Protein AF-A0A8C6Z6M2-F1 (afdb_monomer)

Radius of gyration: 31.91 Å; Cα contacts (8 Å, |Δi|>4): 228; chains: 1; bounding box: 107×55×76 Å

Solvent-accessible surface area (backbone atoms only — not comparable to full-atom values): 20191 Å² total; per-residue (Å²): 132,88,83,89,86,84,89,86,88,81,88,82,87,84,85,95,83,86,90,79,92,82,80,84,88,85,86,86,88,89,82,88,91,88,90,84,90,85,90,88,84,92,88,88,83,85,84,89,88,87,85,89,86,88,81,92,78,78,96,69,83,76,71,74,78,77,72,78,68,93,75,78,89,66,55,83,83,45,41,57,68,50,50,48,50,52,53,54,50,50,52,52,52,50,52,53,53,44,64,72,40,70,72,54,59,77,77,43,54,64,70,61,56,51,51,51,53,51,50,52,52,52,50,50,41,57,73,67,70,53,78,80,64,79,60,77,40,65,66,53,40,60,73,63,56,42,51,62,53,54,47,53,58,61,71,73,46,64,61,67,69,41,64,77,44,38,71,61,23,50,45,46,17,47,56,47,31,54,49,44,10,49,50,45,7,52,51,51,39,56,53,37,69,38,77,92,72,69,44,78,86,69,51,60,60,59,30,33,28,50,15,18,63,67,41,43,51,83,47,66,67,57,52,58,50,38,63,76,70,66,55,59,66,68,60,52,45,40,52,52,46,18,26,61,48,18,48,38,49,22,54,54,45,28,54,50,37,51,54,55,72,74,49,94,73,87,50,75,68,55,54,55,49,48,55,52,45,54,53,49,22,48,53,46,3,38,53,45,16,52,54,37,49,50,51,40,57,56,52,51,67,75,34,75,90,51,64,86,51,47,65,56,46,56,51,50,37,49,48,49,17,22,53,52,18,48,73,70,68,21,34,31,79,52,35

Structure (mmCIF, N/CA/C/O backbone):
data_AF-A0A8C6Z6M2-F1
#
_entry.id   AF-A0A8C6Z6M2-F1
#
loop_
_atom_site.group_PDB
_atom_site.id
_atom_site.type_symbol
_atom_site.label_atom_id
_atom_site.label_alt_id
_atom_site.label_comp_id
_atom_site.label_asym_id
_atom_site.label_entity_id
_atom_site.label_seq_id
_atom_site.pdbx_PDB_ins_code
_atom_site.Cartn_x
_atom_site.Cartn_y
_atom_site.Cartn_z
_atom_site.occupancy
_atom_site.B_iso_or_equiv
_atom_site.auth_seq_id
_atom_site.auth_comp_id
_atom_site.auth_asym_id
_atom_site.auth_atom_id
_atom_site.p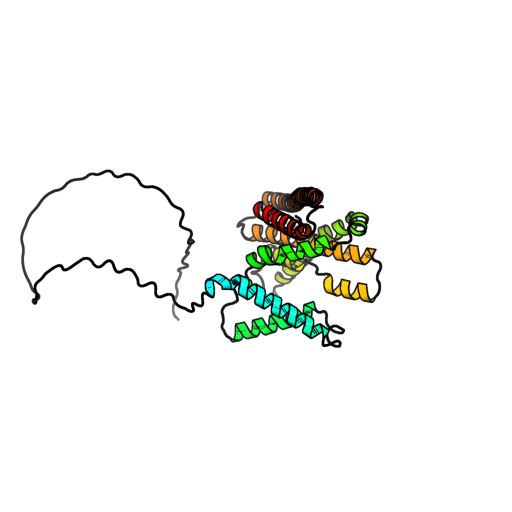dbx_PDB_model_num
ATOM 1 N N . ILE A 1 1 ? -39.918 28.579 33.247 1.00 31.62 1 ILE A N 1
ATOM 2 C CA . ILE A 1 1 ? -40.131 29.647 32.244 1.00 31.62 1 ILE A CA 1
ATOM 3 C C . ILE A 1 1 ? -39.874 28.999 30.881 1.00 31.62 1 ILE A C 1
ATOM 5 O O . ILE A 1 1 ? -38.734 28.629 30.668 1.00 31.62 1 ILE A O 1
ATOM 9 N N . CYS A 1 2 ? -40.957 28.714 30.124 1.00 28.25 2 CYS A N 1
ATOM 10 C CA . CYS A 1 2 ? -41.108 28.098 28.770 1.00 28.25 2 CYS A CA 1
ATOM 11 C C . CYS A 1 2 ? -40.074 27.034 28.323 1.00 28.25 2 CYS A C 1
ATOM 13 O O . CYS A 1 2 ? -38.900 27.339 28.249 1.00 28.25 2 CYS A O 1
ATOM 15 N N . GLY A 1 3 ? -40.346 25.786 27.918 1.00 25.92 3 GLY A N 1
ATOM 16 C CA . GLY A 1 3 ? -41.515 25.053 27.406 1.00 25.92 3 GLY A CA 1
ATOM 17 C C . GLY A 1 3 ? -40.992 24.082 26.308 1.00 25.92 3 GLY A C 1
ATOM 18 O O . GLY A 1 3 ? -40.432 24.550 25.327 1.00 25.92 3 GLY A O 1
ATOM 19 N N . ARG A 1 4 ? -41.079 22.751 26.497 1.00 30.22 4 ARG A N 1
ATOM 20 C CA . ARG A 1 4 ? -40.764 21.662 25.508 1.00 30.22 4 ARG A CA 1
ATOM 21 C C . ARG A 1 4 ? -41.896 21.535 24.438 1.00 30.22 4 ARG A C 1
ATOM 23 O O . ARG A 1 4 ? -42.899 22.202 24.695 1.00 30.22 4 ARG A O 1
ATOM 30 N N . PRO A 1 5 ? -41.888 20.674 23.362 1.00 42.47 5 PRO A N 1
ATOM 31 C CA . PRO A 1 5 ? -41.069 19.459 23.072 1.00 42.47 5 PRO A CA 1
ATOM 32 C C . PRO A 1 5 ? -40.683 19.118 21.577 1.00 42.47 5 PRO A C 1
ATOM 34 O O . PRO A 1 5 ? -41.209 19.678 20.630 1.00 42.47 5 PRO A O 1
ATOM 37 N N . SER A 1 6 ? -39.804 18.105 21.428 1.00 28.81 6 SER A N 1
ATOM 38 C CA . SER A 1 6 ? -39.748 16.962 20.461 1.00 28.81 6 SER A CA 1
ATOM 39 C C . SER A 1 6 ? -39.732 17.066 18.910 1.00 28.81 6 SER A C 1
ATOM 41 O O . SER A 1 6 ? -40.689 17.492 18.281 1.00 28.81 6 SER A O 1
ATOM 43 N N . SER A 1 7 ? -38.710 16.381 18.352 1.00 28.59 7 SER A N 1
ATOM 44 C CA . SER A 1 7 ? -38.680 15.430 17.205 1.00 28.59 7 SER A CA 1
ATOM 45 C C . SER A 1 7 ? -39.022 15.871 15.771 1.00 28.59 7 SER A C 1
ATOM 47 O O . SER A 1 7 ? -40.176 16.139 15.481 1.00 28.59 7 SER A O 1
ATOM 49 N N . HIS A 1 8 ? -38.060 15.721 14.843 1.00 28.97 8 HIS A N 1
ATOM 50 C CA . HIS A 1 8 ? -38.186 14.865 13.644 1.00 28.97 8 HIS A CA 1
ATOM 51 C C . HIS A 1 8 ? -36.817 14.682 12.953 1.00 28.97 8 HIS A C 1
ATOM 53 O O . HIS A 1 8 ? -36.236 15.620 12.420 1.00 28.97 8 HIS A O 1
ATOM 59 N N . PHE A 1 9 ? -36.311 13.447 12.980 1.00 28.69 9 PHE A N 1
ATOM 60 C CA . PHE A 1 9 ? -35.129 12.971 12.257 1.00 28.69 9 PHE A CA 1
ATOM 61 C C . PHE A 1 9 ? -35.638 12.312 10.964 1.00 28.69 9 PHE A C 1
ATOM 63 O O . PHE A 1 9 ? -36.346 11.305 11.026 1.00 28.69 9 PHE A O 1
ATOM 70 N N . GLY A 1 10 ? -35.361 12.912 9.806 1.00 28.28 10 GLY A N 1
ATOM 71 C CA . GLY A 1 10 ? -35.775 12.410 8.494 1.00 28.28 10 GLY A CA 1
ATOM 72 C C . GLY A 1 10 ? -34.651 11.624 7.824 1.00 28.28 10 GLY A C 1
ATOM 73 O O . GLY A 1 10 ? -33.606 12.184 7.517 1.00 28.28 10 GLY A O 1
ATOM 74 N N . ARG A 1 11 ? -34.880 10.326 7.601 1.00 28.72 11 ARG A N 1
ATOM 75 C CA . ARG A 1 11 ? -34.081 9.458 6.723 1.00 28.72 11 ARG A CA 1
ATOM 76 C C . ARG A 1 11 ? -34.307 9.855 5.260 1.00 28.72 11 ARG A C 1
ATOM 78 O O . ARG A 1 11 ? -35.459 10.034 4.878 1.00 28.72 11 ARG A O 1
ATOM 85 N N . TYR A 1 12 ? -33.258 9.848 4.439 1.00 30.36 12 TYR A N 1
ATOM 86 C CA . TYR A 1 12 ? -33.379 9.577 3.004 1.00 30.36 12 TYR A CA 1
ATOM 87 C C . TYR A 1 12 ? -32.245 8.638 2.559 1.00 30.36 12 TYR A C 1
ATOM 89 O O . TYR A 1 12 ? -31.067 8.967 2.629 1.00 30.36 12 TYR A O 1
ATOM 97 N N . THR A 1 13 ? -32.673 7.429 2.208 1.00 32.56 13 THR A N 1
ATOM 98 C CA . THR A 1 13 ? -32.078 6.431 1.295 1.00 32.56 13 THR A CA 1
ATOM 99 C C . THR A 1 13 ? -32.699 6.794 -0.073 1.00 32.56 13 THR A C 1
ATOM 101 O O . THR A 1 13 ? -33.840 7.250 -0.071 1.00 32.56 13 THR A O 1
ATOM 104 N N . ASP A 1 14 ? -32.087 6.808 -1.258 1.00 33.56 14 ASP A N 1
ATOM 105 C CA . ASP A 1 14 ? -31.197 5.875 -1.967 1.00 33.56 14 ASP A CA 1
ATOM 106 C C . ASP A 1 14 ? -30.723 6.562 -3.306 1.00 33.56 14 ASP A C 1
ATOM 108 O O . ASP A 1 14 ? -31.054 7.735 -3.507 1.00 33.56 14 ASP A O 1
ATOM 112 N N . PRO A 1 15 ? -29.935 5.918 -4.208 1.00 39.53 15 PRO A N 1
ATOM 113 C CA . PRO A 1 15 ? -28.966 6.546 -5.137 1.00 39.53 15 PRO A CA 1
ATOM 114 C C . PRO A 1 15 ? -29.496 6.804 -6.571 1.00 39.53 15 PRO A C 1
ATOM 116 O O . PRO A 1 15 ? -30.603 6.374 -6.895 1.00 39.53 15 PRO A O 1
ATOM 119 N N . PRO A 1 16 ? -28.708 7.406 -7.495 1.00 35.59 16 PRO A N 1
ATOM 120 C CA . PRO A 1 16 ? -29.006 7.356 -8.922 1.00 35.59 16 PRO A CA 1
ATOM 121 C C . PRO A 1 16 ? -28.114 6.335 -9.646 1.00 35.59 16 PRO A C 1
ATOM 123 O O . PRO A 1 16 ? -26.923 6.551 -9.858 1.00 35.59 16 PRO A O 1
ATOM 126 N N . GLY A 1 17 ? -28.728 5.234 -10.074 1.00 28.69 17 GLY A N 1
ATOM 127 C CA . GLY A 1 17 ? -28.223 4.363 -11.128 1.00 28.69 17 GLY A CA 1
ATOM 128 C C . GLY A 1 17 ? -29.363 4.027 -12.088 1.00 28.69 17 GLY A C 1
ATOM 129 O O . GLY A 1 17 ? -30.341 3.414 -11.677 1.00 28.69 17 GLY A O 1
ATOM 130 N N . LEU A 1 18 ? -29.251 4.463 -13.344 1.00 29.44 18 LEU A N 1
ATOM 131 C CA . LEU A 1 18 ? -29.934 3.944 -14.541 1.00 29.44 18 LEU A CA 1
ATOM 132 C C . LEU A 1 18 ? -29.241 4.641 -15.732 1.00 29.44 18 LEU A C 1
ATOM 134 O O . LEU A 1 18 ? -28.971 5.833 -15.653 1.00 29.44 18 LEU A O 1
ATOM 138 N N . PHE A 1 19 ? -28.819 3.974 -16.804 1.00 29.27 19 PHE A N 1
ATOM 139 C CA . PHE A 1 19 ? -29.686 3.305 -17.766 1.00 29.27 19 PHE A CA 1
ATOM 140 C C . PHE A 1 19 ? -28.958 2.177 -18.510 1.00 29.27 19 PHE A C 1
ATOM 142 O O . PHE A 1 19 ? -27.906 2.389 -19.108 1.00 29.27 19 PHE A O 1
ATOM 149 N N . LEU A 1 20 ? -29.595 1.007 -18.561 1.00 28.95 20 LEU A N 1
ATOM 150 C CA . LEU A 1 20 ? -29.379 -0.013 -19.583 1.00 28.95 20 LEU A CA 1
ATOM 151 C C . LEU A 1 20 ? -30.749 -0.416 -20.142 1.00 28.95 20 LEU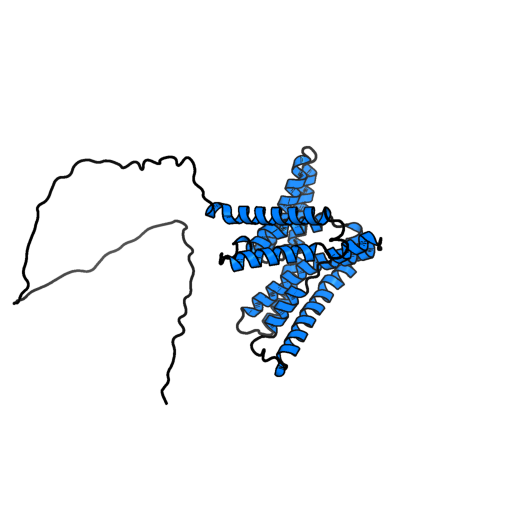 A C 1
ATOM 153 O O . LEU A 1 20 ? -31.715 -0.593 -19.402 1.00 28.95 20 LEU A O 1
ATOM 157 N N . HIS A 1 21 ? -30.804 -0.477 -21.470 1.00 29.62 21 HIS A N 1
ATOM 158 C CA . HIS A 1 21 ? -31.923 -0.868 -22.322 1.00 29.62 21 HIS A CA 1
ATOM 159 C C . HIS A 1 21 ? -32.646 -2.149 -21.868 1.00 29.62 21 HIS A C 1
ATOM 161 O O . HIS A 1 21 ? -31.988 -3.145 -21.586 1.00 29.62 21 HIS A O 1
ATOM 167 N N . ALA A 1 22 ? -33.984 -2.168 -21.970 1.00 28.44 22 ALA A N 1
ATOM 168 C CA . ALA A 1 22 ? -34.735 -2.988 -22.940 1.00 28.44 22 ALA A CA 1
ATOM 169 C C . ALA A 1 22 ? -36.179 -3.312 -22.490 1.00 28.44 22 ALA A C 1
ATOM 171 O O . ALA A 1 22 ? -36.435 -3.589 -21.325 1.00 28.44 22 ALA A O 1
ATOM 172 N N . ALA A 1 23 ? -37.050 -3.393 -23.505 1.00 29.80 23 ALA A N 1
ATOM 173 C CA . ALA A 1 23 ? -38.260 -4.220 -23.612 1.00 29.80 23 ALA A CA 1
ATOM 174 C C . ALA A 1 23 ? -39.585 -3.745 -22.962 1.00 29.80 23 ALA A C 1
ATOM 176 O O . ALA A 1 23 ? -39.849 -3.928 -21.779 1.00 29.80 23 ALA A O 1
ATOM 177 N N . GLU A 1 24 ? -40.488 -3.259 -23.826 1.00 29.83 24 GLU A N 1
ATOM 178 C CA . GLU A 1 24 ? -41.939 -3.548 -23.786 1.00 29.83 24 GLU A CA 1
ATOM 179 C C . GLU A 1 24 ? -42.193 -5.078 -23.770 1.00 29.83 24 GLU A C 1
ATOM 181 O O . GLU A 1 24 ? -41.315 -5.801 -24.255 1.00 29.83 24 GLU A O 1
ATOM 186 N N . PRO A 1 25 ? -43.359 -5.623 -23.322 1.00 38.84 25 PRO A N 1
ATOM 187 C CA . PRO A 1 25 ? -44.712 -5.120 -23.632 1.00 38.84 25 PRO A CA 1
ATOM 188 C C . PRO A 1 25 ? -45.807 -5.359 -22.550 1.00 38.84 25 PRO A C 1
ATOM 190 O O . PRO A 1 25 ? -45.549 -5.859 -21.461 1.00 38.84 25 PRO A O 1
ATOM 193 N N . VAL A 1 26 ? -47.062 -5.086 -22.952 1.00 30.09 26 VAL A N 1
ATOM 194 C CA . VAL A 1 26 ? -48.344 -5.731 -22.554 1.00 30.09 26 VAL A CA 1
ATOM 195 C C . VAL A 1 26 ? -49.356 -4.823 -21.829 1.00 30.09 26 VAL A C 1
ATOM 197 O O . VAL A 1 26 ? -49.267 -4.546 -20.639 1.00 30.09 26 VAL A O 1
ATOM 200 N N . ALA A 1 27 ? -50.415 -4.460 -22.565 1.00 31.06 27 ALA A N 1
ATOM 201 C CA . ALA A 1 27 ? -51.743 -4.136 -22.030 1.00 31.06 27 ALA A CA 1
ATOM 202 C C . ALA A 1 27 ? -52.531 -5.439 -21.746 1.00 31.06 27 ALA A C 1
ATOM 204 O O . ALA A 1 27 ? -52.281 -6.440 -22.422 1.00 31.06 27 ALA A O 1
ATOM 205 N N . PRO A 1 28 ? -53.543 -5.449 -20.848 1.00 39.09 28 PRO A N 1
ATOM 206 C CA . PRO A 1 28 ? -54.895 -5.202 -21.363 1.00 39.09 28 PRO A CA 1
ATOM 207 C C . PRO A 1 28 ? -55.904 -4.490 -20.429 1.00 39.09 28 PRO A C 1
ATOM 209 O O . PRO A 1 28 ? -55.805 -4.434 -19.210 1.00 39.09 28 PRO A O 1
ATOM 212 N N . ALA A 1 29 ? -56.927 -3.989 -21.123 1.00 31.61 29 ALA A N 1
ATOM 213 C CA . ALA A 1 29 ? -58.207 -3.373 -20.769 1.00 31.61 29 ALA A CA 1
ATOM 214 C C . ALA A 1 29 ? -59.064 -3.958 -19.616 1.00 31.61 29 ALA A C 1
ATOM 216 O O . ALA A 1 29 ? -59.177 -5.173 -19.486 1.00 31.61 29 ALA A O 1
ATOM 217 N N . ARG A 1 30 ? -59.883 -3.099 -18.968 1.00 32.59 30 ARG A N 1
ATOM 218 C CA . ARG A 1 30 ? -61.372 -2.995 -19.116 1.00 32.59 30 ARG A CA 1
ATOM 219 C C . ARG A 1 30 ? -62.047 -2.274 -17.928 1.00 32.59 30 ARG A C 1
ATOM 221 O O . ARG A 1 30 ? -61.750 -2.586 -16.785 1.00 32.59 30 ARG A O 1
ATOM 228 N N . GLY A 1 31 ? -63.085 -1.461 -18.204 1.00 28.12 31 GLY A N 1
ATOM 229 C CA . GLY A 1 31 ? -64.183 -1.229 -17.236 1.00 28.12 31 GLY A CA 1
ATOM 230 C C . GLY A 1 31 ? -65.051 0.044 -17.361 1.00 28.12 31 GLY A C 1
ATOM 231 O O . GLY A 1 31 ? -64.810 1.002 -16.647 1.00 28.12 31 GLY A O 1
ATOM 232 N N . ARG A 1 32 ? -66.076 0.004 -18.239 1.00 29.70 32 ARG A N 1
ATOM 233 C CA . ARG A 1 32 ? -67.420 0.680 -18.265 1.00 29.70 32 ARG A CA 1
ATOM 234 C C . ARG A 1 32 ? -67.765 1.716 -17.158 1.00 29.70 32 ARG A C 1
ATOM 236 O O . ARG A 1 32 ? -67.667 1.393 -15.988 1.00 29.70 32 ARG A O 1
ATOM 243 N N . ALA A 1 33 ? -68.171 2.966 -17.437 1.00 30.47 33 ALA A N 1
ATOM 244 C CA . ALA A 1 33 ? -69.411 3.516 -18.052 1.00 30.47 33 ALA A CA 1
ATOM 245 C C . ALA A 1 33 ? -70.702 3.532 -17.176 1.00 30.47 33 ALA A C 1
ATOM 247 O O . ALA A 1 33 ? -71.277 2.473 -16.947 1.00 30.47 33 ALA A O 1
ATOM 248 N N . ALA A 1 34 ? -71.210 4.744 -16.840 1.00 32.19 34 ALA A N 1
ATOM 249 C CA . ALA A 1 34 ? -72.558 5.293 -17.175 1.00 32.19 34 ALA A CA 1
ATOM 250 C C . ALA A 1 34 ? -73.363 6.042 -16.061 1.00 32.19 34 ALA A C 1
ATOM 252 O O . ALA A 1 34 ? -73.516 5.537 -14.957 1.00 32.19 34 ALA A O 1
ATOM 253 N N . ARG A 1 35 ? -74.028 7.145 -16.498 1.00 30.34 35 ARG A N 1
ATOM 254 C CA . ARG A 1 35 ? -75.245 7.866 -15.989 1.00 30.34 35 ARG A CA 1
ATOM 255 C C . ARG A 1 35 ? -75.149 8.722 -14.704 1.00 30.34 35 ARG A C 1
ATOM 257 O O . ARG A 1 35 ? -74.425 8.366 -13.797 1.00 30.34 35 ARG A O 1
ATOM 264 N N . ALA A 1 36 ? -75.933 9.788 -14.461 1.00 30.12 36 ALA A N 1
ATOM 265 C CA . ALA A 1 36 ? -76.732 10.763 -15.233 1.00 30.12 36 ALA A CA 1
ATOM 266 C C . ALA A 1 36 ? -77.356 11.790 -14.236 1.00 30.12 36 ALA A C 1
ATOM 268 O O . ALA A 1 36 ? -77.831 11.371 -13.189 1.00 30.12 36 ALA A O 1
ATOM 269 N N . GLY A 1 37 ? -77.461 13.081 -14.608 1.00 27.31 37 GLY A N 1
ATOM 270 C CA . GLY A 1 37 ? -78.609 13.966 -14.290 1.00 27.31 37 GLY A CA 1
ATOM 271 C C . GLY A 1 37 ? -78.592 14.919 -13.067 1.00 27.31 37 GLY A C 1
ATOM 272 O O . GLY A 1 37 ? -78.664 14.470 -11.934 1.00 27.31 37 GLY A O 1
ATOM 273 N N . GLY A 1 38 ? -78.735 16.239 -13.320 1.00 27.16 38 GLY A N 1
ATOM 274 C CA . GLY A 1 38 ? -79.770 17.055 -12.638 1.00 27.16 38 GLY A CA 1
ATOM 275 C C . GLY A 1 38 ? -79.411 18.336 -11.842 1.00 27.16 38 GLY A C 1
ATOM 276 O O . GLY A 1 38 ? -79.175 18.259 -10.649 1.00 27.16 38 GLY A O 1
ATOM 277 N N . ARG A 1 39 ? -79.632 19.505 -12.484 1.00 29.75 39 ARG A N 1
ATOM 278 C CA . ARG A 1 39 ? -80.113 20.833 -11.976 1.00 29.75 39 ARG A CA 1
ATOM 279 C C . ARG A 1 39 ? -79.224 21.792 -11.127 1.00 29.75 39 ARG A C 1
ATOM 281 O O . ARG A 1 39 ? -78.503 21.414 -10.223 1.00 29.75 39 ARG A O 1
ATOM 288 N N . ALA A 1 40 ? -79.361 23.083 -11.481 1.00 26.58 40 ALA A N 1
ATOM 289 C CA . ALA A 1 40 ? -78.652 24.331 -11.099 1.00 26.58 40 ALA A CA 1
ATOM 290 C C . ALA A 1 40 ? -79.392 25.127 -9.963 1.00 26.58 40 ALA A C 1
ATOM 292 O O . ALA A 1 40 ? -80.352 24.539 -9.460 1.00 26.58 40 ALA A O 1
ATOM 293 N N . PRO A 1 41 ? -79.127 26.432 -9.599 1.00 47.03 41 PRO A N 1
ATOM 294 C CA . PRO A 1 41 ? -78.219 27.457 -10.192 1.00 47.03 41 PRO A CA 1
ATOM 295 C C . PRO A 1 41 ? -77.527 28.533 -9.267 1.00 47.03 41 PRO A C 1
ATOM 297 O O . PRO A 1 41 ? -77.874 28.686 -8.105 1.00 47.03 41 PRO A O 1
ATOM 300 N N . ARG A 1 42 ? -76.687 29.398 -9.908 1.00 31.02 42 ARG A N 1
ATOM 301 C CA . ARG A 1 42 ? -76.373 30.855 -9.657 1.00 31.02 42 ARG A CA 1
ATOM 302 C C . ARG A 1 42 ? -75.547 31.231 -8.400 1.00 31.02 42 ARG A C 1
ATOM 304 O O . ARG A 1 42 ? -75.870 30.779 -7.321 1.00 31.02 42 ARG A O 1
ATOM 311 N N . ARG A 1 43 ? -74.501 32.083 -8.385 1.00 30.27 43 ARG A N 1
ATOM 312 C CA . ARG A 1 43 ? -74.019 33.344 -9.044 1.00 30.27 43 ARG A CA 1
ATOM 313 C C . ARG A 1 43 ? -72.476 33.401 -8.817 1.00 30.27 43 ARG A C 1
ATOM 315 O O . ARG A 1 43 ? -72.020 32.720 -7.916 1.00 30.27 43 ARG A O 1
ATOM 322 N N . ALA A 1 44 ? -71.589 34.202 -9.409 1.00 29.06 44 ALA A N 1
ATOM 323 C CA . ALA A 1 44 ? -71.488 35.115 -10.547 1.00 29.06 44 ALA A CA 1
ATOM 324 C C . ALA A 1 44 ? -69.990 35.517 -10.614 1.00 29.06 44 ALA A C 1
ATOM 326 O O . ALA A 1 44 ? -69.434 35.870 -9.580 1.00 29.06 44 ALA A O 1
ATOM 327 N N . ALA A 1 45 ? -69.345 35.500 -11.783 1.00 32.94 45 ALA A N 1
ATOM 328 C CA . ALA A 1 45 ? -68.131 36.285 -12.046 1.00 32.94 45 ALA A CA 1
ATOM 329 C C . ALA A 1 45 ? -67.959 36.467 -13.562 1.00 32.94 45 ALA A C 1
ATOM 331 O O . ALA A 1 45 ? -68.232 35.562 -14.350 1.00 32.94 45 ALA A O 1
ATOM 332 N N . ALA A 1 46 ? -67.604 37.686 -13.951 1.00 33.50 46 ALA A N 1
ATOM 333 C CA . ALA A 1 46 ? -67.684 38.233 -15.297 1.00 33.50 46 ALA A CA 1
ATOM 334 C C . ALA A 1 46 ? -66.572 37.745 -16.259 1.00 33.50 46 ALA A C 1
ATOM 336 O O . ALA A 1 46 ? -65.443 37.490 -15.857 1.00 33.50 46 ALA A O 1
ATOM 337 N N . ARG A 1 47 ? -66.933 37.653 -17.549 1.00 33.41 47 ARG A N 1
ATOM 338 C CA . ARG A 1 47 ? -66.081 37.550 -18.766 1.00 33.41 47 ARG A CA 1
ATOM 339 C C . ARG A 1 47 ? -65.600 38.964 -19.206 1.00 33.41 47 ARG A C 1
ATOM 341 O O . ARG A 1 47 ? -66.031 39.901 -18.533 1.00 33.41 47 ARG A O 1
ATOM 348 N N . PRO A 1 48 ? -64.904 39.218 -20.357 1.00 45.31 48 PRO A N 1
ATOM 349 C CA . PRO A 1 48 ? -64.414 38.365 -21.481 1.00 45.31 48 PRO A CA 1
ATOM 350 C C . PRO A 1 48 ? -62.928 38.667 -21.886 1.00 45.31 48 PRO A C 1
ATOM 352 O O . PRO A 1 48 ? -62.312 39.545 -21.301 1.00 45.31 48 PRO A O 1
ATOM 355 N N . ARG A 1 49 ? -62.251 38.003 -22.844 1.00 30.91 49 ARG A N 1
ATOM 356 C CA . ARG A 1 49 ? -62.369 38.172 -24.318 1.00 30.91 49 ARG A CA 1
ATOM 357 C C . ARG A 1 49 ? -61.492 37.165 -25.090 1.00 30.91 49 ARG A C 1
ATOM 359 O O . ARG A 1 49 ? -60.402 36.823 -24.653 1.00 30.91 49 ARG A O 1
ATOM 366 N N . CYS A 1 50 ? -62.003 36.748 -26.251 1.00 29.94 50 CYS A N 1
ATOM 367 C CA . CYS A 1 50 ? -61.389 35.878 -27.259 1.00 29.94 50 CYS A CA 1
ATOM 368 C C . CYS A 1 50 ? -60.631 36.670 -28.340 1.00 29.94 50 CYS A C 1
ATOM 370 O O . CYS A 1 50 ? -61.015 37.798 -28.650 1.00 29.94 50 CYS A O 1
ATOM 372 N N . SER A 1 51 ? -59.696 36.001 -29.018 1.00 32.31 51 SER A N 1
ATOM 373 C CA . SER A 1 51 ? -59.288 36.271 -30.408 1.00 32.31 51 SER A CA 1
ATOM 374 C C . SER A 1 51 ? -59.147 34.939 -31.193 1.00 32.31 51 SER A C 1
ATOM 376 O O . SER A 1 51 ? -58.955 33.900 -30.558 1.00 32.31 51 SER A O 1
ATOM 378 N N . PRO A 1 52 ? -59.358 34.927 -32.532 1.00 40.12 52 PRO A N 1
ATOM 379 C CA . PRO A 1 52 ? -59.705 33.733 -33.330 1.00 40.12 52 PRO A CA 1
ATOM 380 C C . PRO A 1 52 ? -58.492 33.026 -34.007 1.00 40.12 52 PRO A C 1
ATOM 382 O O . PRO A 1 52 ? -57.376 33.526 -33.885 1.00 40.12 52 PRO A O 1
ATOM 385 N N . PRO A 1 53 ? -58.681 31.871 -34.701 1.00 46.78 53 PRO A N 1
ATOM 386 C CA . PRO A 1 53 ? -57.595 30.955 -35.098 1.00 46.78 53 PRO A CA 1
ATOM 387 C C . PRO A 1 53 ? -57.195 30.946 -36.601 1.00 46.78 53 PRO A C 1
ATOM 389 O O . PRO A 1 53 ? -57.982 31.345 -37.456 1.00 46.78 53 PRO A O 1
ATOM 392 N N . SER A 1 54 ? -56.041 30.294 -36.876 1.00 32.16 54 SER A N 1
ATOM 393 C CA . SER A 1 54 ? -55.550 29.664 -38.142 1.00 32.16 54 SER A CA 1
ATOM 394 C C . SER A 1 54 ? -54.794 30.550 -39.170 1.00 32.16 54 SER A C 1
ATOM 396 O O . SER A 1 54 ? -55.049 31.751 -39.181 1.00 32.16 54 SER A O 1
ATOM 398 N N . PRO A 1 55 ? -53.922 30.016 -40.077 1.00 39.91 55 PRO A N 1
ATOM 399 C CA . PRO A 1 55 ? -53.697 28.603 -40.424 1.00 39.91 55 PRO A CA 1
ATOM 400 C C . PRO A 1 55 ? -52.235 28.112 -40.510 1.00 39.91 55 PRO A C 1
ATOM 402 O O . PRO A 1 55 ? -51.271 28.869 -40.522 1.00 39.91 55 PRO A O 1
ATOM 405 N N . ALA A 1 56 ? -52.110 26.785 -40.574 1.00 43.59 56 ALA A N 1
ATOM 406 C CA . ALA A 1 56 ? -50.880 26.028 -40.761 1.00 43.59 56 ALA A CA 1
ATOM 407 C C . ALA A 1 56 ? -50.065 26.486 -41.983 1.00 43.59 56 ALA A C 1
ATOM 409 O O . ALA A 1 56 ? -50.597 26.589 -43.089 1.00 43.59 56 ALA A O 1
ATOM 410 N N . ALA A 1 57 ? -48.757 26.657 -41.788 1.00 32.09 57 ALA A N 1
ATOM 411 C CA . ALA A 1 57 ? -47.787 26.777 -42.863 1.00 32.09 57 ALA A CA 1
ATOM 412 C C . ALA A 1 57 ? -46.485 26.055 -42.485 1.00 32.09 57 ALA A C 1
ATOM 414 O O . ALA A 1 57 ? -45.705 26.526 -41.668 1.00 32.09 57 ALA A O 1
ATOM 415 N N . VAL A 1 58 ? -46.304 24.920 -43.160 1.00 34.06 58 VAL A N 1
ATOM 416 C CA . VAL A 1 58 ? -45.043 24.422 -43.720 1.00 34.06 58 VAL A CA 1
ATOM 417 C C . VAL A 1 58 ? -43.996 23.873 -42.744 1.00 34.06 58 VAL A C 1
ATOM 419 O O . VAL A 1 58 ? -43.379 24.565 -41.944 1.00 34.06 58 VAL A O 1
ATOM 422 N N . ALA A 1 59 ? -43.767 22.571 -42.920 1.00 44.03 59 ALA A N 1
ATOM 423 C CA . ALA A 1 59 ? -42.631 21.811 -42.442 1.00 44.03 59 ALA A CA 1
ATOM 424 C C . ALA A 1 59 ? -41.305 22.562 -42.648 1.00 44.03 59 ALA A C 1
ATOM 426 O O . ALA A 1 59 ? -40.863 22.777 -43.773 1.00 44.03 59 ALA A O 1
ATOM 427 N N . GLY A 1 60 ? -40.654 22.896 -41.541 1.00 31.64 60 GLY A N 1
ATOM 428 C CA . GLY A 1 60 ? -39.233 23.187 -41.490 1.00 31.64 60 GLY A CA 1
ATOM 429 C C . GLY A 1 60 ? -38.647 22.287 -40.424 1.00 31.64 60 GLY A C 1
ATOM 430 O O . GLY A 1 60 ? -38.792 22.569 -39.238 1.00 31.64 60 GLY A O 1
ATOM 431 N N . GLY A 1 61 ? -38.036 21.175 -40.835 1.00 33.81 61 GLY A N 1
ATOM 432 C CA . GLY A 1 61 ? -37.087 20.493 -39.971 1.00 33.81 61 GLY A CA 1
ATOM 433 C C . GLY A 1 61 ? -36.013 21.513 -39.629 1.00 33.81 61 GLY A C 1
ATOM 434 O O . GLY A 1 61 ? -35.222 21.882 -40.495 1.00 33.81 61 GLY A O 1
ATOM 435 N N . ALA A 1 62 ? -36.034 22.017 -38.398 1.00 37.88 62 ALA A N 1
ATOM 436 C CA . ALA A 1 62 ? -34.899 22.720 -37.842 1.00 37.88 62 ALA A CA 1
ATOM 437 C C . ALA A 1 62 ? -33.796 21.669 -37.701 1.00 37.88 62 ALA A C 1
ATOM 439 O O . ALA A 1 62 ? -33.695 20.978 -36.692 1.00 37.88 62 ALA A O 1
ATOM 440 N N . LEU A 1 63 ? -33.022 21.492 -38.775 1.00 46.75 63 LEU A N 1
ATOM 441 C CA . LEU A 1 63 ? -31.620 21.140 -38.653 1.00 46.75 63 LEU A CA 1
ATOM 442 C C . LEU A 1 63 ? -31.071 22.118 -37.617 1.00 46.75 63 LEU A C 1
ATOM 444 O O . LEU A 1 63 ? -30.968 23.311 -37.904 1.00 46.75 63 LEU A O 1
ATOM 448 N N . GLU A 1 64 ? -30.826 21.635 -36.398 1.00 50.06 64 GLU A N 1
ATOM 449 C CA . GLU A 1 64 ? -29.930 22.323 -35.482 1.00 50.06 64 GLU A CA 1
ATOM 450 C C . GLU A 1 64 ? -28.686 22.654 -36.301 1.00 50.06 64 GLU A C 1
ATOM 452 O O . GLU A 1 64 ? -27.950 21.755 -36.713 1.00 50.06 64 GLU A O 1
ATOM 457 N N . GLU A 1 65 ? -28.491 23.939 -36.610 1.00 49.44 65 GLU A N 1
ATOM 458 C CA . GLU A 1 65 ? -27.202 24.440 -37.053 1.00 49.44 65 GLU A CA 1
ATOM 459 C C . GLU A 1 65 ? -26.226 24.074 -35.938 1.00 49.44 65 GLU A C 1
ATOM 461 O O . GLU A 1 65 ? -26.090 24.798 -34.951 1.00 49.44 65 GLU A O 1
ATOM 466 N N . THR A 1 66 ? -25.554 22.932 -36.072 1.00 55.06 66 THR A N 1
ATOM 467 C CA . THR A 1 66 ? -24.409 22.574 -35.248 1.00 55.06 66 THR A CA 1
ATOM 468 C C . THR A 1 66 ? -23.295 23.520 -35.677 1.00 55.06 66 THR A C 1
ATOM 470 O O . THR A 1 66 ? -22.431 23.190 -36.488 1.00 55.06 66 THR A O 1
ATOM 473 N N . ARG A 1 67 ? -23.368 24.773 -35.211 1.00 55.59 67 ARG A N 1
ATOM 474 C CA . ARG A 1 67 ? -22.281 25.731 -35.352 1.00 55.59 67 ARG A CA 1
ATOM 475 C C . ARG A 1 67 ? -21.109 25.112 -34.617 1.00 55.59 67 ARG A C 1
ATOM 477 O O . ARG A 1 67 ? -21.115 25.043 -33.392 1.00 55.59 67 ARG A O 1
ATOM 484 N N . LEU A 1 68 ? -20.148 24.603 -35.384 1.00 62.03 68 LEU A N 1
ATOM 485 C CA . LEU A 1 68 ? -18.873 24.111 -34.882 1.00 62.03 68 LEU A CA 1
ATOM 486 C C . LEU A 1 68 ? -18.253 25.226 -34.037 1.00 62.03 68 LEU A C 1
ATOM 488 O O . LEU A 1 68 ? -17.700 26.192 -34.564 1.00 62.03 68 LEU A O 1
ATOM 492 N N . HIS A 1 69 ? -18.404 25.122 -32.719 1.00 58.50 69 HIS A N 1
ATOM 493 C CA . HIS A 1 69 ? -17.686 25.971 -31.790 1.00 58.50 69 HIS A CA 1
ATOM 494 C C . HIS A 1 69 ? -16.197 25.680 -31.995 1.00 58.50 69 HIS A C 1
ATOM 496 O O . HIS A 1 69 ? -15.729 24.581 -31.724 1.00 58.50 69 HIS A O 1
ATOM 502 N N . VAL A 1 70 ? -15.458 26.667 -32.506 1.00 75.38 70 VAL A N 1
ATOM 503 C CA . VAL A 1 70 ? -14.017 26.551 -32.808 1.00 75.38 70 VAL A CA 1
ATOM 504 C C . VAL A 1 70 ? -13.195 26.271 -31.540 1.00 75.38 70 VAL A C 1
ATOM 506 O O . VAL A 1 70 ? -12.098 25.726 -31.616 1.00 75.38 70 VAL A O 1
ATOM 509 N N . PHE A 1 71 ? -13.740 26.609 -30.367 1.00 78.44 71 PHE A N 1
ATOM 510 C CA . PHE A 1 71 ? -13.150 26.331 -29.065 1.00 78.44 71 PHE A CA 1
ATOM 511 C C . PHE A 1 71 ? -14.251 26.048 -28.033 1.00 78.44 71 PHE A C 1
ATOM 513 O O . PHE A 1 71 ? -15.093 26.908 -27.765 1.00 78.44 71 PHE A O 1
ATOM 520 N N . THR A 1 72 ? -14.235 24.851 -27.450 1.00 80.06 72 THR A N 1
ATOM 521 C CA . THR A 1 72 ? -15.072 24.452 -26.310 1.00 80.06 72 THR A CA 1
ATOM 522 C C . THR A 1 72 ? -14.166 23.931 -25.205 1.00 80.06 72 THR A C 1
ATOM 524 O O . THR A 1 72 ? -13.365 23.028 -25.441 1.00 80.06 72 THR A O 1
ATOM 527 N N . LEU A 1 73 ? -14.281 24.493 -24.003 1.00 83.31 73 LEU A N 1
ATOM 528 C CA . LEU A 1 73 ? -13.521 24.050 -22.838 1.00 83.31 73 LEU A CA 1
ATOM 529 C C . LEU A 1 73 ? -14.376 23.064 -22.036 1.00 83.31 73 LEU A C 1
ATOM 531 O O . LEU A 1 73 ? -15.257 23.474 -21.286 1.00 83.31 73 LEU A O 1
ATOM 535 N N . ASP A 1 74 ? -14.121 21.769 -22.219 1.00 84.44 74 ASP A N 1
ATOM 536 C CA . ASP A 1 74 ? -14.787 20.686 -21.484 1.00 84.44 74 ASP A CA 1
ATOM 537 C C . ASP A 1 74 ? -13.895 20.186 -20.339 1.00 84.44 74 ASP A C 1
ATOM 539 O O . ASP A 1 74 ? -13.338 19.089 -20.357 1.00 84.44 74 ASP A O 1
ATOM 543 N N . TYR A 1 75 ? -13.695 21.058 -19.348 1.00 83.56 75 TYR A N 1
ATOM 544 C CA . TYR A 1 75 ? -12.920 20.730 -18.152 1.00 83.56 75 TYR A CA 1
ATOM 545 C C . TYR A 1 75 ? -13.509 19.565 -17.335 1.00 83.56 75 TYR A C 1
ATOM 547 O O . TYR A 1 75 ? -12.726 18.709 -16.925 1.00 83.56 75 TYR A O 1
ATOM 555 N N . PRO A 1 76 ? -14.840 19.455 -17.122 1.00 85.38 76 PRO A N 1
ATOM 556 C CA . PRO A 1 76 ? -15.415 18.361 -16.335 1.00 85.38 76 PRO A CA 1
ATOM 557 C C . PRO A 1 76 ? -15.053 16.965 -16.854 1.00 85.38 76 PRO A C 1
ATOM 559 O O . PRO A 1 76 ? -14.853 16.053 -16.055 1.00 85.38 76 PRO A O 1
ATOM 562 N N . HIS A 1 77 ? -14.922 16.794 -18.173 1.00 85.75 77 HIS A N 1
ATOM 563 C CA . HIS A 1 77 ? -14.539 15.515 -18.770 1.00 85.75 77 HIS A CA 1
ATOM 564 C C . HIS A 1 77 ? -13.106 15.084 -18.412 1.00 85.75 77 HIS A C 1
ATOM 566 O O . HIS A 1 77 ? -12.849 13.904 -18.173 1.00 85.75 77 HIS A O 1
ATOM 572 N N . VAL A 1 78 ? -12.170 16.036 -18.355 1.00 86.44 78 VAL A N 1
ATOM 573 C CA . VAL A 1 78 ? -10.735 15.774 -18.131 1.00 86.44 78 VAL A CA 1
ATOM 574 C C . VAL A 1 78 ? -10.266 16.121 -16.722 1.00 86.44 78 VAL A C 1
ATOM 576 O O . VAL A 1 78 ? -9.076 16.009 -16.436 1.00 86.44 78 VAL A O 1
ATOM 579 N N . GLN A 1 79 ? -11.177 16.519 -15.835 1.00 84.75 79 GLN A N 1
ATOM 580 C CA . GLN A 1 79 ? -10.849 17.049 -14.516 1.00 84.75 79 GLN A CA 1
ATOM 581 C C . GLN A 1 79 ? -9.934 16.107 -13.721 1.00 84.75 79 GLN A C 1
ATOM 583 O O . GLN A 1 79 ? -8.869 16.522 -13.275 1.00 84.75 79 GLN A O 1
ATOM 588 N N . ILE A 1 80 ? -10.311 14.830 -13.600 1.00 83.00 80 ILE A N 1
ATOM 589 C CA . ILE A 1 80 ? -9.561 13.833 -12.821 1.00 83.00 80 ILE A CA 1
ATOM 590 C C . ILE A 1 80 ? -8.136 13.627 -13.372 1.00 83.00 80 ILE A C 1
ATOM 592 O O . ILE A 1 80 ? -7.184 13.867 -12.629 1.00 83.00 80 ILE A O 1
ATOM 596 N N . PRO A 1 81 ? -7.927 13.221 -14.644 1.00 85.56 81 PRO A N 1
ATOM 597 C CA . PRO A 1 81 ? -6.571 13.005 -15.154 1.00 85.56 81 PRO A CA 1
ATOM 598 C C . PRO A 1 81 ? -5.740 14.295 -15.192 1.00 85.56 81 PRO A C 1
ATOM 600 O O . PRO A 1 81 ? -4.528 14.248 -14.966 1.00 85.56 81 PRO A O 1
ATOM 603 N N . PHE A 1 82 ? -6.369 15.449 -15.435 1.00 86.56 82 PHE A N 1
ATOM 604 C CA . PHE A 1 82 ? -5.693 16.744 -15.431 1.00 86.56 82 PHE A CA 1
ATOM 605 C C . PHE A 1 82 ? -5.171 17.105 -14.039 1.00 86.56 82 PHE A C 1
ATOM 607 O O . PHE A 1 82 ? -3.996 17.435 -13.892 1.00 86.56 82 PHE A O 1
ATOM 614 N N . GLU A 1 83 ? -6.016 16.996 -13.014 1.00 85.25 83 GLU A N 1
ATOM 615 C CA . GLU A 1 83 ? -5.625 17.252 -11.631 1.00 85.25 83 GLU A CA 1
ATOM 616 C C . GLU A 1 83 ? -4.522 16.281 -11.180 1.00 85.25 83 GLU A C 1
ATOM 618 O O . GLU A 1 83 ? -3.527 16.737 -10.621 1.00 85.25 83 GLU A O 1
ATOM 623 N N . ILE A 1 84 ? -4.622 14.975 -11.480 1.00 83.94 84 ILE A N 1
ATOM 624 C CA . ILE A 1 84 ? -3.567 13.994 -11.147 1.00 83.94 84 ILE A CA 1
ATOM 625 C C . ILE A 1 84 ? -2.233 14.429 -11.759 1.00 83.94 84 ILE A C 1
ATOM 627 O O . ILE A 1 84 ? -1.213 14.482 -11.072 1.00 83.94 84 ILE A O 1
ATOM 631 N N . THR A 1 85 ? -2.249 14.782 -13.045 1.00 86.25 85 THR A N 1
ATOM 632 C CA . THR A 1 85 ? -1.048 15.213 -13.768 1.00 86.25 85 THR A CA 1
ATOM 633 C C . THR A 1 85 ? -0.460 16.482 -13.156 1.00 86.25 85 THR A C 1
ATOM 635 O O . THR A 1 85 ? 0.753 16.567 -12.975 1.00 86.25 85 THR A O 1
ATOM 638 N N . LEU A 1 86 ? -1.305 17.451 -12.791 1.00 87.44 86 LEU A N 1
ATOM 639 C CA . LEU A 1 86 ? -0.882 18.693 -12.149 1.00 87.44 86 LEU A CA 1
ATOM 640 C C . LEU A 1 86 ? -0.206 18.425 -10.796 1.00 87.44 86 LEU A C 1
ATOM 642 O O . LEU A 1 86 ? 0.848 18.996 -10.521 1.00 87.44 86 LEU A O 1
ATOM 646 N N . TRP A 1 87 ? -0.773 17.539 -9.971 1.00 84.25 87 TRP A N 1
ATOM 647 C CA . TRP A 1 87 ? -0.208 17.182 -8.667 1.00 84.25 87 TRP A CA 1
ATOM 648 C C . TRP A 1 87 ? 1.115 16.427 -8.789 1.00 84.25 87 TRP A C 1
ATOM 650 O O . TRP A 1 87 ? 2.067 16.761 -8.083 1.00 84.25 87 TRP A O 1
ATOM 660 N N . ILE A 1 88 ? 1.214 15.464 -9.711 1.00 86.00 88 ILE A N 1
ATOM 661 C CA . ILE A 1 88 ? 2.470 14.750 -9.986 1.00 86.00 88 ILE A CA 1
ATOM 662 C C . ILE A 1 88 ? 3.533 15.727 -10.500 1.00 86.00 88 ILE A C 1
ATOM 664 O O . ILE A 1 88 ? 4.672 15.709 -10.030 1.00 86.00 88 ILE A O 1
ATOM 668 N N . LEU A 1 89 ? 3.165 16.625 -11.420 1.00 88.12 89 LEU A N 1
ATOM 669 C CA . LEU A 1 89 ? 4.067 17.652 -11.934 1.00 88.12 89 LEU A CA 1
ATOM 670 C C . LEU A 1 89 ? 4.560 18.558 -10.801 1.00 88.12 89 LEU A C 1
ATOM 672 O O . LEU A 1 89 ? 5.761 18.782 -10.674 1.00 88.12 89 LEU A O 1
ATOM 676 N N . LEU A 1 90 ? 3.661 19.028 -9.940 1.00 88.56 90 LEU A N 1
ATOM 677 C CA . LEU A 1 90 ? 4.005 19.878 -8.807 1.00 88.56 90 LEU A CA 1
ATOM 678 C C . LEU A 1 90 ? 4.934 19.172 -7.810 1.00 88.56 90 LEU A C 1
ATOM 680 O O . LEU A 1 90 ? 5.930 19.762 -7.394 1.00 88.56 90 LEU A O 1
ATOM 684 N N . ALA A 1 91 ? 4.660 17.908 -7.480 1.00 86.12 91 ALA A N 1
ATOM 685 C CA . ALA A 1 91 ? 5.528 17.096 -6.630 1.00 86.12 91 ALA A CA 1
ATOM 686 C C . ALA A 1 91 ? 6.919 16.903 -7.259 1.00 86.12 91 ALA A C 1
ATOM 688 O O . ALA A 1 91 ? 7.935 17.048 -6.577 1.00 86.12 91 ALA A O 1
ATOM 689 N N . SER A 1 92 ? 6.986 16.653 -8.572 1.00 88.06 92 SER A N 1
ATOM 690 C CA . SER A 1 92 ? 8.255 16.504 -9.294 1.00 88.06 92 SER A CA 1
ATOM 691 C C . SER A 1 92 ? 9.071 17.805 -9.327 1.00 88.06 92 SER A C 1
ATOM 693 O O . SER A 1 92 ? 10.277 17.784 -9.080 1.00 88.06 92 SER A O 1
ATOM 695 N N . LEU A 1 93 ? 8.419 18.953 -9.540 1.00 88.94 93 LEU A N 1
ATOM 696 C CA . LEU A 1 93 ? 9.057 20.270 -9.506 1.00 88.94 93 LEU A CA 1
ATOM 697 C C . LEU A 1 93 ? 9.542 20.625 -8.098 1.00 88.94 93 LEU A C 1
ATOM 699 O O . LEU A 1 93 ? 10.655 21.128 -7.950 1.00 88.94 93 LEU A O 1
ATOM 703 N N . ALA A 1 94 ? 8.746 20.326 -7.066 1.00 86.62 94 ALA A N 1
ATOM 704 C CA . ALA A 1 94 ? 9.146 20.508 -5.674 1.00 86.62 94 ALA A CA 1
ATOM 705 C C . ALA A 1 94 ? 10.393 19.674 -5.349 1.00 86.62 94 ALA A C 1
ATOM 707 O O . ALA A 1 94 ? 11.358 20.208 -4.801 1.00 86.62 94 ALA A O 1
ATOM 708 N N . LYS A 1 95 ? 10.426 18.404 -5.778 1.00 83.81 95 LYS A N 1
ATOM 709 C CA . LYS A 1 95 ? 11.593 17.526 -5.619 1.00 83.81 95 LYS A CA 1
ATOM 710 C C . LYS A 1 95 ? 12.846 18.101 -6.288 1.00 83.81 95 LYS A C 1
ATOM 712 O O . LYS A 1 95 ? 13.901 18.165 -5.659 1.00 83.81 95 LYS A O 1
ATOM 717 N N . ILE A 1 96 ? 12.734 18.579 -7.529 1.00 86.38 96 ILE A N 1
ATOM 718 C CA . ILE A 1 96 ? 13.846 19.243 -8.234 1.00 86.38 96 ILE A CA 1
ATOM 719 C C . ILE A 1 96 ? 14.305 20.492 -7.466 1.00 86.38 96 ILE A C 1
ATOM 721 O O . ILE A 1 96 ? 15.506 20.705 -7.289 1.00 86.38 96 ILE A O 1
ATOM 725 N N . GLY A 1 97 ? 13.364 21.299 -6.969 1.00 84.94 97 GLY A N 1
ATOM 726 C CA . GLY A 1 97 ? 13.654 22.492 -6.173 1.00 84.94 97 GLY A CA 1
ATOM 727 C C . GLY A 1 97 ? 14.422 22.182 -4.885 1.00 84.94 97 GLY A C 1
ATOM 728 O O . GLY A 1 97 ? 15.385 22.882 -4.564 1.00 84.94 97 GLY A O 1
ATOM 729 N N . PHE A 1 98 ? 14.056 21.109 -4.180 1.00 84.00 98 PHE A N 1
ATOM 730 C CA . PHE A 1 98 ? 14.761 20.670 -2.974 1.00 84.00 98 PHE A CA 1
ATOM 731 C C . PHE A 1 98 ? 16.175 20.170 -3.274 1.00 84.00 98 PHE A C 1
ATOM 733 O O . PHE A 1 98 ? 17.099 20.515 -2.539 1.00 84.00 98 PHE A O 1
ATOM 740 N N . HIS A 1 99 ? 16.379 19.452 -4.383 1.00 79.56 99 HIS A N 1
ATOM 741 C CA . HIS A 1 99 ? 17.720 19.040 -4.811 1.00 79.56 99 HIS A CA 1
ATOM 742 C C . HIS A 1 99 ? 18.609 20.214 -5.233 1.00 79.56 99 HIS A C 1
ATOM 744 O O . HIS A 1 99 ? 19.816 20.186 -4.993 1.00 79.56 99 HIS A O 1
ATOM 750 N N . LEU A 1 100 ? 18.035 21.261 -5.834 1.00 84.00 100 LEU A N 1
ATOM 751 C CA . LEU A 1 100 ? 18.791 22.457 -6.206 1.00 84.00 100 LEU A CA 1
ATOM 752 C C . LEU A 1 100 ? 19.284 23.225 -4.963 1.00 84.00 100 LEU A C 1
ATOM 754 O O . LEU A 1 100 ? 20.365 23.817 -4.973 1.00 84.00 100 LEU A O 1
ATOM 758 N N . TYR A 1 101 ? 18.530 23.168 -3.861 1.00 80.31 101 TYR A N 1
ATOM 759 C CA . TYR A 1 101 ? 18.902 23.735 -2.566 1.00 80.31 101 TYR A CA 1
ATOM 760 C C . TYR A 1 101 ? 19.596 22.701 -1.663 1.00 80.31 101 TYR A C 1
ATOM 762 O O . TYR A 1 101 ? 19.020 22.226 -0.689 1.00 80.31 101 TYR A O 1
ATOM 770 N N . HIS A 1 102 ? 20.886 22.430 -1.908 1.00 68.56 102 HIS A N 1
ATOM 771 C CA . HIS A 1 102 ? 21.666 21.387 -1.201 1.00 68.56 102 HIS A CA 1
ATOM 772 C C . HIS A 1 102 ? 21.647 21.443 0.348 1.00 68.56 102 HIS A C 1
ATOM 774 O O . HIS A 1 102 ? 21.980 20.463 1.007 1.00 68.56 102 HIS A O 1
ATOM 780 N N . LYS A 1 103 ? 21.285 22.585 0.951 1.00 72.88 103 LYS A N 1
ATOM 781 C CA . LYS A 1 103 ? 21.226 22.773 2.412 1.00 72.88 103 LYS A CA 1
ATOM 782 C C . LYS A 1 103 ? 19.974 22.169 3.054 1.00 72.88 103 LYS A C 1
ATOM 784 O O . LYS A 1 103 ? 20.040 21.790 4.217 1.00 72.88 103 LYS A O 1
ATOM 789 N N . LEU A 1 104 ? 18.846 22.123 2.341 1.00 71.25 104 LEU A N 1
ATOM 790 C CA . LEU A 1 104 ? 17.548 21.730 2.911 1.00 71.25 104 LEU A CA 1
ATOM 791 C C . LEU A 1 104 ? 17.440 20.212 3.156 1.00 71.25 104 LEU A C 1
ATOM 793 O O . LEU A 1 104 ? 17.130 19.830 4.287 1.00 71.25 104 LEU A O 1
ATOM 797 N N . PRO A 1 105 ? 17.759 19.346 2.170 1.00 66.81 105 PRO A N 1
ATOM 798 C CA . PRO A 1 105 ? 17.661 17.891 2.334 1.00 66.81 105 PRO A CA 1
ATOM 799 C C . PRO A 1 105 ? 18.628 17.324 3.381 1.00 66.81 105 PRO A C 1
ATOM 801 O O . PRO A 1 105 ? 18.389 16.264 3.943 1.00 66.81 105 PRO A O 1
ATOM 804 N N . SER A 1 106 ? 19.714 18.046 3.685 1.00 70.19 106 SER A N 1
ATOM 805 C CA . SER A 1 106 ? 20.674 17.646 4.721 1.00 70.19 106 SER A CA 1
ATOM 806 C C . SER A 1 106 ? 20.116 17.751 6.146 1.00 70.19 106 SER A C 1
ATOM 808 O O . SER A 1 106 ? 20.715 17.187 7.059 1.00 70.19 106 SER A O 1
ATOM 810 N N . ILE A 1 107 ? 19.038 18.512 6.362 1.00 78.00 107 ILE A N 1
ATOM 811 C CA . ILE A 1 107 ? 18.469 18.762 7.697 1.00 78.00 107 ILE A CA 1
ATOM 812 C C . ILE A 1 107 ? 17.124 18.049 7.852 1.00 78.00 107 ILE A C 1
ATOM 814 O O . ILE A 1 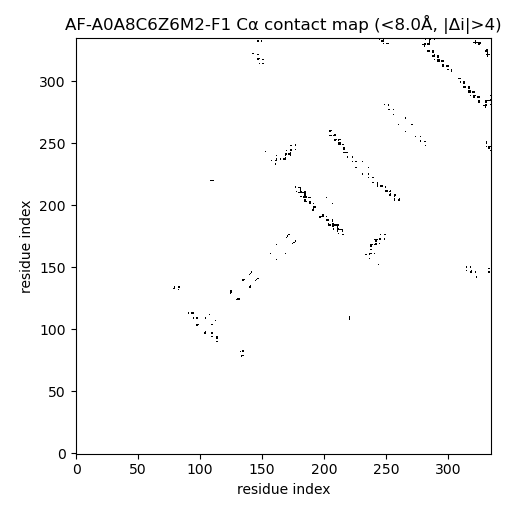107 ? 16.819 17.546 8.932 1.00 78.00 107 ILE A O 1
ATOM 818 N N . VAL A 1 108 ? 16.312 18.016 6.791 1.00 79.88 108 VAL A N 1
ATOM 819 C CA . VAL A 1 108 ? 14.938 17.502 6.827 1.00 79.88 108 VAL A CA 1
ATOM 820 C C . VAL A 1 108 ? 14.733 16.485 5.698 1.00 79.88 108 VAL A C 1
ATOM 822 O O . VAL A 1 108 ? 15.047 16.815 4.554 1.00 79.88 108 VAL A O 1
ATOM 825 N N . PRO A 1 109 ? 14.170 15.288 5.978 1.00 79.81 109 PRO A N 1
ATOM 826 C CA . PRO A 1 109 ? 13.826 14.315 4.943 1.00 79.81 109 PRO A CA 1
ATOM 827 C C . PRO A 1 109 ? 12.886 14.893 3.880 1.00 79.81 109 PRO A C 1
ATOM 829 O O . PRO A 1 109 ? 11.973 15.662 4.193 1.00 79.81 109 PRO A O 1
ATOM 832 N N . GLU A 1 110 ? 13.065 14.471 2.629 1.00 78.81 110 GLU A N 1
ATOM 833 C CA . GLU A 1 110 ? 12.291 14.965 1.481 1.00 78.81 110 GLU A CA 1
ATOM 834 C C . GLU A 1 110 ? 10.775 14.792 1.666 1.00 78.81 110 GLU A C 1
ATOM 836 O O . GLU A 1 110 ? 10.010 15.715 1.375 1.00 78.81 110 GLU A O 1
ATOM 841 N N . SER A 1 111 ? 10.334 13.661 2.227 1.00 81.31 111 SER A N 1
ATOM 842 C CA . SER A 1 111 ? 8.915 13.379 2.486 1.00 81.31 111 SER A CA 1
ATOM 843 C C . SER A 1 111 ? 8.266 14.437 3.387 1.00 81.31 111 SER A C 1
ATOM 845 O O . SER A 1 111 ? 7.154 14.885 3.117 1.00 81.31 111 SER A O 1
ATOM 847 N N . CYS A 1 112 ? 8.975 14.918 4.416 1.00 82.75 112 CYS A N 1
ATOM 848 C CA . CYS A 1 112 ? 8.470 15.963 5.311 1.00 82.75 112 CYS A CA 1
ATOM 849 C C . CYS A 1 112 ? 8.290 17.304 4.585 1.00 82.75 112 CYS A C 1
ATOM 851 O O . CYS A 1 112 ? 7.313 18.017 4.825 1.00 82.75 112 CYS A O 1
ATOM 853 N N . LEU A 1 113 ? 9.214 17.646 3.682 1.00 85.19 113 LEU A N 1
ATOM 854 C CA . LEU A 1 113 ? 9.125 18.866 2.878 1.00 85.19 113 LEU A CA 1
ATOM 855 C C . LEU A 1 113 ? 7.943 18.800 1.899 1.00 85.19 113 LEU A C 1
ATOM 857 O O . LEU A 1 113 ? 7.212 19.781 1.760 1.00 85.19 113 LEU A O 1
ATOM 861 N N . LEU A 1 114 ? 7.710 17.643 1.272 1.00 85.69 114 LEU A N 1
ATOM 862 C CA . LEU A 1 114 ? 6.560 17.425 0.390 1.00 85.69 114 LEU A CA 1
ATOM 863 C C . LEU A 1 114 ? 5.225 17.507 1.145 1.00 85.69 114 LEU A C 1
ATOM 865 O O . LEU A 1 114 ? 4.291 18.137 0.648 1.00 85.69 114 LEU A O 1
ATOM 869 N N . ILE A 1 115 ? 5.144 16.959 2.364 1.00 87.69 115 ILE A N 1
ATOM 870 C CA . ILE A 1 115 ? 3.959 17.098 3.228 1.00 87.69 115 ILE A CA 1
ATOM 871 C C . ILE A 1 115 ? 3.699 18.573 3.557 1.00 87.69 115 ILE A C 1
ATOM 873 O O . ILE A 1 115 ? 2.556 19.021 3.482 1.00 87.69 115 ILE A O 1
ATOM 877 N N . LEU A 1 116 ? 4.739 19.351 3.878 1.00 88.69 116 LEU A N 1
ATOM 878 C CA . LEU A 1 116 ? 4.591 20.779 4.165 1.00 88.69 116 LEU A CA 1
ATOM 879 C C . LEU A 1 116 ? 4.088 21.557 2.941 1.00 88.69 116 LEU A C 1
ATOM 881 O O . LEU A 1 116 ? 3.194 22.389 3.075 1.00 88.69 116 LEU A O 1
ATOM 885 N N . VAL A 1 117 ? 4.617 21.267 1.748 1.00 88.56 117 VAL A N 1
ATOM 886 C CA . VAL A 1 117 ? 4.129 21.860 0.491 1.00 88.56 117 VAL A CA 1
ATOM 887 C C . VAL A 1 117 ? 2.662 21.497 0.252 1.00 88.56 117 VAL A C 1
ATOM 889 O O . VAL A 1 117 ? 1.857 22.383 -0.036 1.00 88.56 117 VAL A O 1
ATOM 892 N N . GLY A 1 118 ? 2.293 20.227 0.437 1.00 88.50 118 GLY A N 1
ATOM 893 C CA . GLY A 1 118 ? 0.907 19.767 0.341 1.00 88.50 118 GLY A CA 1
ATOM 894 C C . GLY A 1 118 ? -0.022 20.469 1.335 1.00 88.50 118 GLY A C 1
ATOM 895 O O . GLY A 1 118 ? -1.107 20.906 0.954 1.00 88.50 118 GLY A O 1
ATOM 896 N N . LEU A 1 119 ? 0.418 20.658 2.584 1.00 89.75 119 LEU A N 1
ATOM 897 C CA . LEU A 1 119 ? -0.337 21.368 3.619 1.00 89.75 119 LEU A CA 1
ATOM 898 C C . LEU A 1 119 ? -0.520 22.852 3.280 1.00 89.75 119 LEU A C 1
ATOM 900 O O . LEU A 1 119 ? -1.615 23.385 3.452 1.00 89.75 119 LEU A O 1
ATOM 904 N N . LEU A 1 120 ? 0.525 23.518 2.780 1.00 90.25 120 LEU A N 1
ATOM 905 C CA . LEU A 1 120 ? 0.454 24.916 2.348 1.00 90.25 120 LEU A CA 1
ATOM 906 C C . LEU 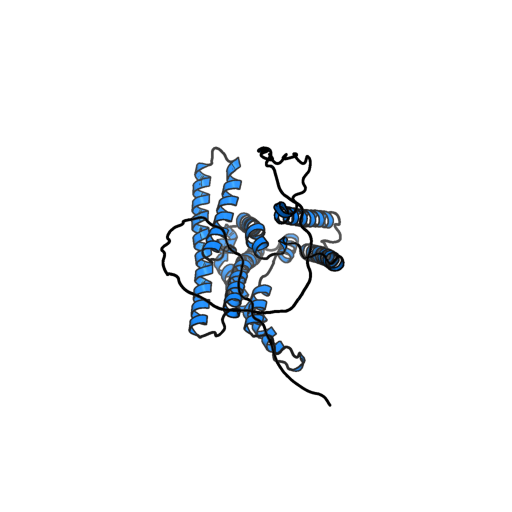A 1 120 ? -0.545 25.088 1.199 1.00 90.25 120 LEU A C 1
ATOM 908 O O . LEU A 1 120 ? -1.399 25.970 1.256 1.00 90.25 120 LEU A O 1
ATOM 912 N N . LEU A 1 121 ? -0.486 24.217 0.190 1.00 86.88 121 LEU A N 1
ATOM 913 C CA . LEU A 1 121 ? -1.429 24.222 -0.931 1.00 86.88 121 LEU A CA 1
ATOM 914 C C . LEU A 1 121 ? -2.858 23.920 -0.476 1.00 86.88 121 LEU A C 1
ATOM 916 O O . LEU A 1 121 ? -3.782 24.637 -0.852 1.00 86.88 121 LEU A O 1
ATOM 920 N N . GLY A 1 122 ? -3.040 22.910 0.378 1.00 85.69 122 GLY A N 1
ATOM 921 C CA . GLY A 1 122 ? -4.335 22.589 0.976 1.00 85.69 122 GLY A CA 1
ATOM 922 C C . GLY A 1 122 ? -4.908 23.760 1.777 1.00 85.69 122 GLY A C 1
ATOM 923 O O . GLY A 1 122 ? -6.096 24.054 1.670 1.00 85.69 122 GLY A O 1
ATOM 924 N N . GLY A 1 123 ? -4.059 24.485 2.511 1.00 87.88 123 GLY A N 1
ATOM 925 C CA . GLY A 1 123 ? -4.426 25.704 3.229 1.00 87.88 123 GLY A CA 1
ATOM 926 C C . GLY A 1 123 ? -4.848 26.848 2.303 1.00 87.88 123 GLY A C 1
ATOM 927 O O . GLY A 1 123 ? -5.815 27.545 2.604 1.00 87.88 123 GLY A O 1
ATOM 928 N N . ILE A 1 124 ? -4.179 27.017 1.157 1.00 88.06 124 ILE A N 1
ATOM 929 C CA . ILE A 1 124 ? -4.555 28.010 0.138 1.00 88.06 124 ILE A CA 1
ATOM 930 C C . ILE A 1 124 ? -5.916 27.664 -0.478 1.00 88.06 124 ILE A C 1
ATOM 932 O O . ILE A 1 124 ? -6.775 28.538 -0.554 1.00 88.06 124 ILE A O 1
ATOM 936 N N . ILE A 1 125 ? -6.143 26.401 -0.855 1.00 85.50 125 ILE A N 1
ATOM 937 C CA . ILE A 1 125 ? -7.426 25.930 -1.413 1.00 85.50 125 ILE A CA 1
ATOM 938 C C . ILE A 1 125 ? -8.556 26.128 -0.395 1.00 85.50 125 ILE A C 1
ATOM 940 O O . ILE A 1 125 ? -9.617 26.656 -0.729 1.00 85.50 125 ILE A O 1
ATOM 944 N N . PHE A 1 126 ? -8.310 25.767 0.867 1.00 84.56 126 PHE A N 1
ATOM 945 C CA . PHE A 1 126 ? -9.259 25.988 1.955 1.00 84.56 126 PHE A CA 1
ATOM 946 C C . PHE A 1 126 ? -9.568 27.481 2.150 1.00 84.56 126 PHE A C 1
ATOM 948 O O . PHE A 1 126 ? -10.730 27.863 2.284 1.00 84.56 126 PHE A O 1
ATOM 955 N N . GLY A 1 127 ? -8.541 28.337 2.112 1.00 87.25 127 GLY A N 1
ATOM 956 C CA . GLY A 1 127 ? -8.687 29.792 2.195 1.00 87.25 127 GLY A CA 1
ATOM 957 C C . GLY A 1 127 ? -9.436 30.404 1.007 1.00 87.25 127 GLY A C 1
ATOM 958 O O . GLY A 1 127 ? -10.154 31.387 1.183 1.00 87.25 127 GLY A O 1
ATOM 959 N N . ALA A 1 128 ? -9.326 29.800 -0.177 1.00 87.12 128 ALA A N 1
ATOM 960 C CA . ALA A 1 128 ? -10.052 30.193 -1.383 1.00 87.12 128 ALA A CA 1
ATOM 961 C C . ALA A 1 128 ? -11.525 29.731 -1.398 1.00 87.12 128 ALA A C 1
ATOM 963 O O . ALA A 1 128 ? -12.252 30.069 -2.329 1.00 87.12 128 ALA A O 1
ATOM 964 N N . GLN A 1 129 ? -11.982 28.991 -0.375 1.00 80.62 129 GLN A N 1
ATOM 965 C CA . GLN A 1 129 ? -13.320 28.379 -0.298 1.00 80.62 129 GLN A CA 1
ATOM 966 C C . GLN A 1 129 ? -13.665 27.477 -1.495 1.00 80.62 129 GLN A C 1
ATOM 968 O O . GLN A 1 129 ? -14.840 27.238 -1.788 1.00 80.62 129 GLN A O 1
ATOM 973 N N . GLU A 1 130 ? -12.654 26.945 -2.180 1.00 76.56 130 GLU A N 1
ATOM 974 C CA . GLU A 1 130 ? -12.867 25.995 -3.263 1.00 76.56 130 GLU A CA 1
ATOM 975 C C . GLU A 1 130 ? -13.116 24.590 -2.708 1.00 76.56 130 GLU A C 1
ATOM 977 O O . GLU A 1 130 ? -12.590 24.184 -1.667 1.00 76.56 130 GLU A O 1
ATOM 982 N N . LYS A 1 131 ? -13.964 23.830 -3.406 1.00 72.00 131 LYS A N 1
ATOM 983 C CA . LYS A 1 131 ? -14.233 22.438 -3.046 1.00 72.00 131 LYS A CA 1
ATOM 984 C C . LYS A 1 131 ? -12.964 21.615 -3.261 1.00 72.00 131 LYS A C 1
ATOM 986 O O . LYS A 1 131 ? -12.274 21.795 -4.260 1.00 72.00 131 LYS A O 1
ATOM 991 N N . SER A 1 132 ? -12.687 20.690 -2.342 1.00 68.38 132 SER A N 1
ATOM 992 C CA . SER A 1 132 ? -11.531 19.799 -2.443 1.00 68.38 132 SER A CA 1
ATOM 993 C C . SER A 1 132 ? -11.490 19.087 -3.807 1.00 68.38 132 SER A C 1
ATOM 995 O O . SER A 1 132 ? -12.534 18.583 -4.242 1.00 68.38 132 SER A O 1
ATOM 997 N N . PRO A 1 133 ? -10.316 19.022 -4.463 1.00 68.44 133 PRO A N 1
ATOM 998 C CA . PRO A 1 133 ? -10.161 18.385 -5.769 1.00 68.44 133 PRO A CA 1
ATOM 999 C C . PRO A 1 133 ? -10.641 16.918 -5.766 1.00 68.44 133 PRO A C 1
ATOM 1001 O O . PRO A 1 133 ? -10.288 16.178 -4.840 1.00 68.44 133 PRO A O 1
ATOM 1004 N N . PRO A 1 134 ? -11.411 16.456 -6.774 1.00 64.00 134 PRO A N 1
ATOM 1005 C CA . PRO A 1 134 ? -11.846 15.061 -6.914 1.00 64.00 134 PRO A CA 1
ATOM 1006 C C . PRO A 1 134 ? -10.731 14.009 -6.878 1.00 64.00 134 PRO A C 1
ATOM 1008 O O . PRO A 1 134 ? -11.004 12.850 -6.564 1.00 64.00 134 PRO A O 1
ATOM 1011 N N . VAL A 1 135 ? -9.484 14.383 -7.171 1.00 66.62 135 VAL A N 1
ATOM 1012 C CA . VAL A 1 135 ? -8.324 13.478 -7.067 1.00 66.62 135 VAL A CA 1
ATOM 1013 C C . VAL A 1 135 ? -8.000 13.021 -5.648 1.00 66.62 135 VAL A C 1
ATOM 1015 O O . VAL A 1 135 ? -7.294 12.034 -5.481 1.00 66.62 135 VAL A O 1
ATOM 1018 N N . MET A 1 136 ? -8.541 13.689 -4.627 1.00 67.25 136 MET A N 1
ATOM 1019 C CA . MET A 1 136 ? -8.372 13.304 -3.220 1.00 67.25 136 MET A CA 1
ATOM 1020 C C . MET A 1 136 ? -9.288 12.140 -2.795 1.00 67.25 136 MET A C 1
ATOM 1022 O O . MET A 1 136 ? -9.345 11.797 -1.615 1.00 67.25 136 MET A O 1
ATOM 1026 N N . ASN A 1 137 ? -10.026 11.529 -3.727 1.00 81.38 137 ASN A N 1
ATOM 1027 C CA . ASN A 1 137 ? -10.806 10.327 -3.449 1.00 81.38 137 ASN A CA 1
ATOM 1028 C C . ASN A 1 137 ? -9.894 9.105 -3.284 1.00 81.38 137 ASN A C 1
ATOM 1030 O O . ASN A 1 137 ? -9.022 8.848 -4.115 1.00 81.38 137 ASN A O 1
ATOM 1034 N N . SER A 1 138 ? -10.152 8.301 -2.249 1.00 81.88 138 SER A N 1
ATOM 1035 C CA . SER A 1 138 ? -9.374 7.093 -1.953 1.00 81.88 138 SER A CA 1
ATOM 1036 C C . SER A 1 138 ? -9.350 6.108 -3.123 1.00 81.88 138 SER A C 1
ATOM 1038 O O . SER A 1 138 ? -8.297 5.562 -3.429 1.00 81.88 138 SER A O 1
ATOM 1040 N N . ASP A 1 139 ? -10.470 5.933 -3.827 1.00 84.50 139 ASP A N 1
ATOM 1041 C CA . ASP A 1 139 ? -10.559 4.989 -4.948 1.00 84.50 139 ASP A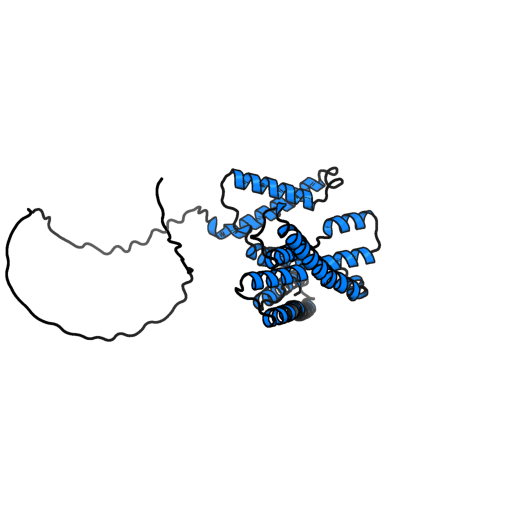 CA 1
ATOM 1042 C C . ASP A 1 139 ? -9.638 5.385 -6.111 1.00 84.50 139 ASP A C 1
ATOM 1044 O O . ASP A 1 139 ? -9.023 4.528 -6.738 1.00 84.50 139 ASP A O 1
ATOM 1048 N N . VAL A 1 140 ? -9.483 6.690 -6.369 1.00 85.12 140 VAL A N 1
ATOM 1049 C CA . VAL A 1 140 ? -8.567 7.187 -7.406 1.00 85.12 140 VAL A CA 1
ATOM 1050 C C . VAL A 1 140 ? -7.121 6.878 -7.019 1.00 85.12 140 VAL A C 1
ATOM 1052 O O . VAL A 1 140 ? -6.342 6.410 -7.847 1.00 85.12 140 VAL A O 1
ATOM 1055 N N . PHE A 1 141 ? -6.770 7.082 -5.750 1.00 84.69 141 PHE A N 1
ATOM 1056 C CA . PHE A 1 141 ? -5.443 6.756 -5.237 1.00 84.69 141 PHE A CA 1
ATOM 1057 C C . PHE A 1 141 ? -5.136 5.253 -5.348 1.00 84.69 141 PHE A C 1
ATOM 1059 O O . PHE A 1 141 ? -4.129 4.889 -5.955 1.00 84.69 141 PHE A O 1
ATOM 1066 N N . PHE A 1 142 ? -6.014 4.384 -4.836 1.00 86.81 142 PHE A N 1
ATOM 1067 C CA . PHE A 1 142 ? -5.796 2.933 -4.840 1.00 86.81 142 PHE A CA 1
ATOM 1068 C C . PHE A 1 142 ? -5.819 2.323 -6.250 1.00 86.81 142 PHE A C 1
ATOM 1070 O O . PHE A 1 142 ? -5.016 1.444 -6.533 1.00 86.81 142 PHE A O 1
ATOM 1077 N N . LEU A 1 143 ? -6.676 2.796 -7.164 1.00 89.19 143 LEU A N 1
ATOM 1078 C CA . LEU A 1 143 ? -6.817 2.186 -8.496 1.00 89.19 143 LEU A CA 1
ATOM 1079 C C . LEU A 1 143 ? -5.877 2.764 -9.564 1.00 89.19 143 LEU A C 1
ATOM 1081 O O . LEU A 1 143 ? -5.610 2.087 -10.560 1.00 89.19 143 LEU A O 1
ATOM 1085 N N . TYR A 1 144 ? -5.387 3.999 -9.400 1.00 86.94 144 TYR A N 1
ATOM 1086 C CA . TYR A 1 144 ? -4.556 4.664 -10.416 1.00 86.94 144 TYR A CA 1
ATOM 1087 C C . TYR A 1 144 ? -3.137 4.988 -9.950 1.00 86.94 144 TYR A C 1
ATOM 1089 O O . TYR A 1 144 ? -2.203 4.807 -10.728 1.00 86.94 144 TYR A O 1
ATOM 1097 N N . LEU A 1 145 ? -2.953 5.476 -8.719 1.00 87.12 145 LEU A N 1
ATOM 1098 C CA . LEU A 1 145 ? -1.639 5.925 -8.238 1.00 87.12 145 LEU A CA 1
ATOM 1099 C C . LEU A 1 145 ? -0.841 4.797 -7.590 1.00 87.12 145 LEU A C 1
ATOM 1101 O O . LEU A 1 145 ? 0.360 4.687 -7.820 1.00 87.12 145 LEU A O 1
ATOM 1105 N N . LEU A 1 146 ? -1.504 3.957 -6.800 1.00 88.88 146 LEU A N 1
ATOM 1106 C CA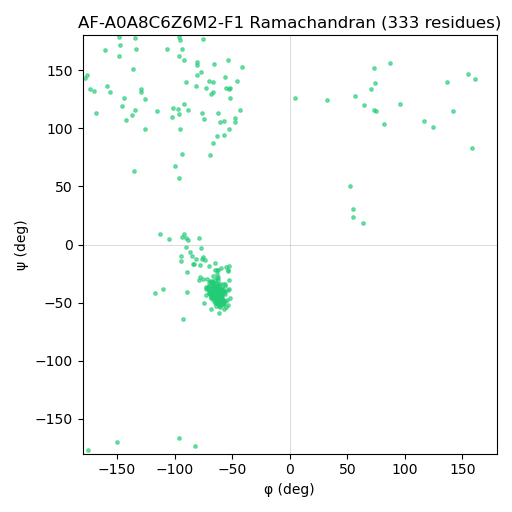 . LEU A 1 146 ? -0.847 2.922 -6.015 1.00 88.88 146 LEU A CA 1
ATOM 1107 C C . LEU A 1 146 ? -0.258 1.769 -6.855 1.00 88.88 146 LEU A C 1
ATOM 1109 O O . LEU A 1 146 ? 0.880 1.392 -6.576 1.00 88.88 146 LEU A O 1
ATOM 1113 N N . PRO A 1 147 ? -0.918 1.234 -7.906 1.00 91.69 147 PRO A N 1
ATOM 1114 C CA . PRO A 1 147 ? -0.389 0.071 -8.623 1.00 91.69 147 PRO A CA 1
ATOM 1115 C C . PRO A 1 147 ? 0.971 0.325 -9.302 1.00 91.69 147 PRO A C 1
ATOM 1117 O O . PRO A 1 147 ? 1.865 -0.505 -9.148 1.00 91.69 147 PRO A O 1
ATOM 1120 N N . PRO A 1 148 ? 1.205 1.470 -9.984 1.00 90.81 148 PRO A N 1
ATOM 1121 C CA . PRO A 1 148 ? 2.534 1.800 -10.502 1.00 90.81 148 PRO A CA 1
ATOM 1122 C C . PRO A 1 148 ? 3.611 1.935 -9.417 1.00 90.81 148 PRO A C 1
ATOM 1124 O O . PRO A 1 148 ? 4.751 1.553 -9.659 1.00 90.81 148 PRO A O 1
ATOM 1127 N N . ILE A 1 149 ? 3.264 2.458 -8.233 1.00 89.56 149 ILE A N 1
ATOM 1128 C CA . ILE A 1 149 ? 4.204 2.625 -7.110 1.00 89.56 149 ILE A CA 1
ATOM 1129 C C . ILE A 1 149 ? 4.615 1.257 -6.551 1.00 89.56 149 ILE A C 1
ATOM 1131 O O . ILE A 1 149 ? 5.800 1.006 -6.338 1.00 89.56 149 ILE A O 1
ATOM 1135 N N . VAL A 1 150 ? 3.649 0.354 -6.358 1.00 90.12 150 VAL A N 1
ATOM 1136 C CA . VAL A 1 150 ? 3.916 -1.011 -5.879 1.00 90.12 150 VAL A CA 1
ATOM 1137 C C . VAL A 1 150 ? 4.725 -1.804 -6.907 1.00 90.12 150 VAL A C 1
ATOM 1139 O O . VAL A 1 150 ? 5.656 -2.514 -6.530 1.00 90.12 150 VAL A O 1
ATOM 1142 N N . LEU A 1 151 ? 4.432 -1.647 -8.204 1.00 92.25 151 LEU A N 1
ATOM 1143 C CA . LEU A 1 151 ? 5.224 -2.257 -9.273 1.00 92.25 151 LEU A CA 1
ATOM 1144 C C . LEU A 1 151 ? 6.678 -1.775 -9.249 1.00 92.25 151 LEU A C 1
ATOM 1146 O O . LEU A 1 151 ? 7.579 -2.601 -9.340 1.00 92.25 151 LEU A O 1
ATOM 1150 N N . ASP A 1 152 ? 6.911 -0.467 -9.139 1.00 90.69 152 ASP A N 1
ATOM 1151 C CA . ASP A 1 152 ? 8.263 0.101 -9.075 1.00 90.69 152 ASP A CA 1
ATOM 1152 C C . ASP A 1 152 ? 9.050 -0.499 -7.897 1.00 90.69 152 ASP A C 1
ATOM 1154 O O . ASP A 1 152 ? 10.139 -1.051 -8.076 1.00 90.69 152 ASP A O 1
ATOM 1158 N N . ALA A 1 153 ? 8.434 -0.521 -6.712 1.00 87.19 153 ALA A N 1
ATOM 1159 C CA . ALA A 1 153 ? 9.034 -1.089 -5.513 1.00 87.19 153 ALA A CA 1
ATOM 1160 C C . ALA A 1 153 ? 9.311 -2.602 -5.624 1.00 87.19 153 ALA A C 1
ATOM 1162 O O . ALA A 1 153 ? 10.367 -3.074 -5.197 1.00 87.19 153 ALA A O 1
ATOM 1163 N N . GLY A 1 154 ? 8.387 -3.369 -6.211 1.00 88.50 154 GLY A N 1
ATOM 1164 C CA . GLY A 1 154 ? 8.540 -4.810 -6.412 1.00 88.50 154 GLY A CA 1
ATOM 1165 C C . GLY A 1 154 ? 9.556 -5.168 -7.501 1.00 88.50 154 GLY A C 1
ATOM 1166 O O . GLY A 1 154 ? 10.322 -6.118 -7.343 1.00 88.50 154 GLY A O 1
ATOM 1167 N N . TYR A 1 155 ? 9.605 -4.400 -8.593 1.00 89.25 155 TYR A N 1
ATOM 1168 C CA . TYR A 1 155 ? 10.485 -4.659 -9.735 1.00 89.25 155 TYR A CA 1
ATOM 1169 C C . TYR A 1 155 ? 11.959 -4.382 -9.414 1.00 89.25 155 TYR A C 1
ATOM 1171 O O . TYR A 1 155 ? 12.833 -5.137 -9.842 1.00 89.25 155 TYR A O 1
ATOM 1179 N N . PHE A 1 156 ? 12.243 -3.332 -8.638 1.00 85.06 156 PHE A N 1
ATOM 1180 C CA . PHE A 1 156 ? 13.607 -2.971 -8.236 1.00 85.06 156 PHE A CA 1
ATOM 1181 C C . PHE A 1 156 ? 14.084 -3.658 -6.944 1.00 85.06 156 PHE A C 1
ATOM 1183 O O . PHE A 1 156 ? 15.204 -3.414 -6.492 1.00 85.06 156 PHE A O 1
ATOM 1190 N N . MET A 1 157 ? 13.285 -4.560 -6.365 1.00 85.31 157 MET A N 1
ATOM 1191 C CA . MET A 1 157 ? 13.652 -5.302 -5.159 1.00 85.31 157 MET A CA 1
ATOM 1192 C C . MET A 1 157 ? 14.796 -6.310 -5.419 1.00 85.31 157 MET A C 1
ATOM 1194 O O . MET A 1 157 ? 14.674 -7.180 -6.289 1.00 85.31 157 MET A O 1
ATOM 1198 N N . PRO A 1 158 ? 15.871 -6.308 -4.602 1.00 84.81 158 PRO A N 1
ATOM 1199 C CA . PRO A 1 158 ? 16.920 -7.331 -4.641 1.00 84.81 158 PRO A CA 1
ATOM 1200 C C . PRO A 1 158 ? 16.400 -8.738 -4.284 1.00 84.81 158 PRO A C 1
ATOM 1202 O O . PRO A 1 158 ? 16.370 -9.150 -3.124 1.00 84.81 158 PRO A O 1
ATOM 1205 N N . THR A 1 159 ? 16.030 -9.517 -5.302 1.00 85.19 159 THR A N 1
ATOM 1206 C CA . THR A 1 159 ? 15.305 -10.792 -5.155 1.00 85.19 159 THR A CA 1
ATOM 1207 C C . THR A 1 159 ? 16.051 -11.822 -4.303 1.00 85.19 159 THR A C 1
ATOM 1209 O O . THR A 1 159 ? 15.472 -12.446 -3.418 1.00 85.19 159 THR A O 1
ATOM 1212 N N . ARG A 1 160 ? 17.357 -12.007 -4.531 1.00 88.88 160 ARG A N 1
ATOM 1213 C CA . ARG A 1 160 ? 18.139 -13.049 -3.845 1.00 88.88 160 ARG A CA 1
ATOM 1214 C C . ARG A 1 160 ? 18.224 -12.813 -2.333 1.00 88.88 160 ARG A C 1
ATOM 1216 O O . ARG A 1 1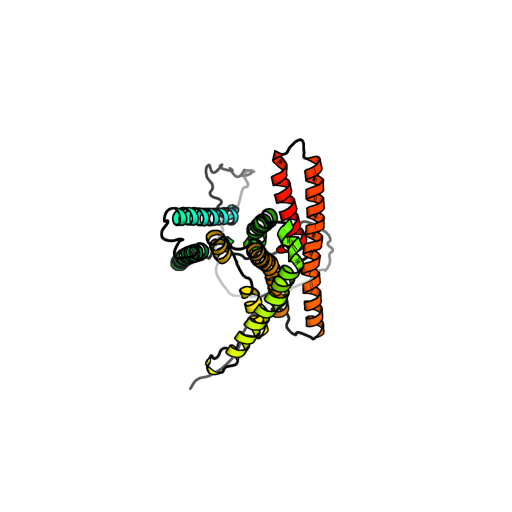60 ? 17.893 -13.706 -1.561 1.00 88.88 160 ARG A O 1
ATOM 1223 N N . LEU A 1 161 ? 18.646 -11.616 -1.930 1.00 88.25 161 LEU A N 1
ATOM 1224 C CA . LEU A 1 161 ? 18.803 -11.226 -0.524 1.00 88.25 161 LEU A CA 1
ATOM 1225 C C . LEU A 1 161 ? 17.458 -11.234 0.218 1.00 88.25 161 LEU A C 1
ATOM 1227 O O . LEU A 1 161 ? 17.402 -11.640 1.381 1.00 88.25 161 LEU A O 1
ATOM 1231 N N . PHE A 1 162 ? 16.381 -10.840 -0.470 1.00 89.88 162 PHE A N 1
ATOM 1232 C CA . PHE A 1 162 ? 15.020 -10.894 0.057 1.00 89.88 162 PHE A CA 1
ATOM 1233 C C . PHE A 1 162 ? 14.594 -12.333 0.370 1.00 89.88 162 PHE A C 1
ATOM 1235 O O . PHE A 1 162 ? 14.176 -12.616 1.491 1.00 89.88 162 PHE A O 1
ATOM 1242 N N . PHE A 1 163 ? 14.759 -13.268 -0.573 1.00 91.00 163 PHE A N 1
ATOM 1243 C CA . PHE A 1 163 ? 14.364 -14.666 -0.362 1.00 91.00 163 PHE A CA 1
ATOM 1244 C C . PHE A 1 163 ? 15.272 -15.425 0.615 1.00 91.00 163 PHE A C 1
ATOM 1246 O O . PHE A 1 163 ? 14.781 -16.297 1.330 1.00 91.00 163 PHE A O 1
ATOM 1253 N N . GLU A 1 164 ? 16.559 -15.076 0.711 1.00 92.94 164 GLU A N 1
ATOM 1254 C CA . GLU A 1 164 ? 17.461 -15.625 1.736 1.00 92.94 164 GLU A CA 1
ATOM 1255 C C . GLU A 1 164 ? 17.020 -15.235 3.165 1.00 92.94 164 GLU A C 1
ATOM 1257 O O . GLU A 1 164 ? 17.226 -16.011 4.097 1.00 92.94 164 GLU A O 1
ATOM 1262 N N . ASN A 1 165 ? 16.361 -14.079 3.343 1.00 92.81 165 ASN A N 1
ATOM 1263 C CA . ASN A 1 165 ? 15.922 -13.554 4.647 1.00 92.81 165 ASN A CA 1
ATOM 1264 C C . ASN A 1 165 ? 14.391 -13.516 4.835 1.00 92.81 165 ASN A C 1
ATOM 1266 O O . ASN A 1 165 ? 13.906 -12.969 5.829 1.00 92.81 165 ASN A O 1
ATOM 1270 N N . PHE A 1 166 ? 13.622 -14.114 3.920 1.00 92.94 166 PHE A N 1
ATOM 1271 C CA . PHE A 1 166 ? 12.164 -13.961 3.840 1.00 92.94 166 PHE A CA 1
ATOM 1272 C C . PHE A 1 166 ? 11.437 -14.278 5.151 1.00 92.94 166 PHE A C 1
ATOM 1274 O O . PHE A 1 166 ? 10.509 -13.569 5.524 1.00 92.94 166 PHE A O 1
ATOM 1281 N N . GLY A 1 167 ? 11.871 -15.309 5.883 1.00 94.25 167 GLY A N 1
ATOM 1282 C CA . GLY A 1 167 ? 11.240 -15.694 7.150 1.00 94.25 167 GLY A CA 1
ATOM 1283 C C . GLY A 1 167 ? 11.296 -14.589 8.210 1.00 94.25 167 GLY A C 1
ATOM 1284 O O . GLY A 1 167 ? 10.296 -14.323 8.873 1.00 94.25 167 GLY A O 1
ATOM 1285 N N . THR A 1 168 ? 12.439 -13.911 8.330 1.00 94.81 168 THR A N 1
ATOM 1286 C CA . THR A 1 168 ? 12.622 -12.792 9.264 1.00 94.81 168 THR A CA 1
ATOM 1287 C C . THR A 1 168 ? 11.785 -11.592 8.834 1.00 94.81 168 THR A C 1
ATOM 1289 O O . THR A 1 168 ? 11.070 -11.022 9.654 1.00 94.81 168 THR A O 1
ATOM 1292 N N . ILE A 1 169 ? 11.820 -11.258 7.540 1.00 94.25 169 ILE A N 1
ATOM 1293 C CA . ILE A 1 169 ? 11.032 -10.165 6.953 1.00 94.25 169 ILE A CA 1
ATOM 1294 C C . ILE A 1 169 ? 9.542 -10.385 7.217 1.00 94.25 169 ILE A C 1
ATOM 1296 O O . ILE A 1 169 ? 8.862 -9.510 7.743 1.00 94.25 169 ILE A O 1
ATOM 1300 N N . PHE A 1 170 ? 9.045 -11.580 6.904 1.00 93.50 170 PHE A N 1
ATOM 1301 C CA . PHE A 1 170 ? 7.648 -11.949 7.085 1.00 93.50 170 PHE A CA 1
ATOM 1302 C C . PHE A 1 170 ? 7.223 -11.900 8.557 1.00 93.50 170 PHE A C 1
ATOM 1304 O O . PHE A 1 170 ? 6.130 -11.432 8.872 1.00 93.50 170 PHE A O 1
ATOM 1311 N N . TRP A 1 171 ? 8.087 -12.345 9.475 1.00 95.12 171 TRP A N 1
ATOM 1312 C CA . TRP A 1 171 ? 7.808 -12.275 10.907 1.00 95.12 171 TRP A CA 1
ATOM 1313 C C . TRP A 1 171 ? 7.636 -10.830 11.387 1.00 95.12 171 TRP A C 1
ATOM 1315 O O . TRP A 1 171 ? 6.646 -10.532 12.056 1.00 95.12 171 TRP A O 1
ATOM 1325 N N . TYR A 1 172 ? 8.549 -9.928 11.015 1.00 93.94 172 TYR A N 1
ATOM 1326 C CA . TYR A 1 172 ? 8.434 -8.509 11.363 1.00 93.94 172 TYR A CA 1
ATOM 1327 C C . TYR A 1 172 ? 7.224 -7.849 10.692 1.00 93.94 172 TYR A C 1
ATOM 1329 O O . TYR A 1 172 ? 6.419 -7.228 11.382 1.00 93.94 172 TYR A O 1
ATOM 1337 N N . ALA A 1 173 ? 7.025 -8.070 9.392 1.00 93.50 173 ALA A N 1
ATOM 1338 C CA . ALA A 1 173 ? 5.943 -7.451 8.631 1.00 93.50 173 ALA A CA 1
ATOM 1339 C C . ALA A 1 173 ? 4.538 -7.914 9.041 1.00 93.50 173 ALA A C 1
ATOM 1341 O O . ALA A 1 173 ? 3.581 -7.156 8.937 1.00 93.50 173 ALA A O 1
ATOM 1342 N N . VAL A 1 174 ? 4.374 -9.166 9.474 1.00 92.94 174 VAL A N 1
ATOM 1343 C CA . VAL A 1 174 ? 3.067 -9.670 9.915 1.00 92.94 174 VAL A CA 1
ATOM 1344 C C . VAL A 1 174 ? 2.926 -9.480 11.417 1.00 92.94 174 VAL A C 1
ATOM 1346 O O . VAL A 1 174 ? 2.079 -8.718 11.875 1.00 92.94 174 VAL A O 1
ATOM 1349 N N . VAL A 1 175 ? 3.755 -10.150 12.217 1.00 94.81 175 VAL A N 1
ATOM 1350 C CA . VAL A 1 175 ? 3.585 -10.159 13.677 1.00 94.81 175 VAL A CA 1
ATOM 1351 C C . VAL A 1 175 ? 3.882 -8.787 14.272 1.00 94.81 175 VAL A C 1
ATOM 1353 O O . VAL A 1 175 ? 3.131 -8.336 15.138 1.00 94.81 175 VAL A O 1
ATOM 1356 N N . GLY A 1 176 ? 4.928 -8.108 13.794 1.00 94.38 176 GLY A N 1
ATOM 1357 C CA . GLY A 1 176 ? 5.279 -6.759 14.243 1.00 94.38 176 GLY A CA 1
ATOM 1358 C C . GLY A 1 176 ? 4.164 -5.756 13.955 1.00 94.38 176 GLY A C 1
ATOM 1359 O O . GLY A 1 176 ? 3.744 -5.037 14.859 1.00 94.38 176 GLY A O 1
ATOM 1360 N N . THR A 1 177 ? 3.600 -5.786 12.751 1.00 94.69 177 THR A N 1
ATOM 1361 C CA . THR A 1 177 ? 2.476 -4.927 12.356 1.00 94.69 177 THR A CA 1
ATOM 1362 C C . THR A 1 177 ? 1.198 -5.219 13.124 1.00 94.69 177 THR A C 1
ATOM 1364 O O . THR A 1 177 ? 0.560 -4.293 13.621 1.00 94.69 177 THR A O 1
ATOM 1367 N N . LEU A 1 178 ? 0.812 -6.491 13.284 1.00 94.56 178 LEU A N 1
ATOM 1368 C CA . LEU A 1 178 ? -0.359 -6.831 14.098 1.00 94.56 178 LEU A CA 1
ATOM 1369 C C . LEU A 1 178 ? -0.173 -6.361 15.545 1.00 94.56 178 LEU A C 1
ATOM 1371 O O . LEU A 1 178 ? -1.090 -5.779 16.127 1.00 94.56 178 LEU A O 1
ATOM 1375 N N . TRP A 1 179 ? 1.011 -6.587 16.117 1.00 95.56 179 TRP A N 1
ATOM 1376 C CA . TRP A 1 179 ? 1.337 -6.135 17.465 1.00 95.56 179 TRP A CA 1
ATOM 1377 C C . TRP A 1 179 ? 1.279 -4.611 17.581 1.00 95.56 179 TRP A C 1
ATOM 1379 O O . TRP A 1 179 ? 0.695 -4.094 18.532 1.00 95.56 17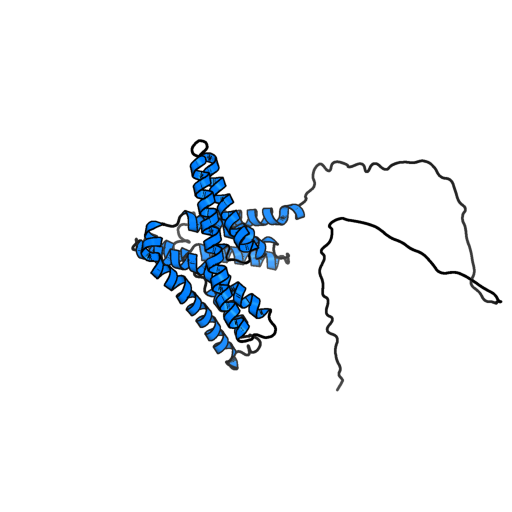9 TRP A O 1
ATOM 1389 N N . ASN A 1 180 ? 1.828 -3.891 16.603 1.00 95.25 180 ASN A N 1
ATOM 1390 C CA . ASN A 1 180 ? 1.826 -2.434 16.568 1.00 95.25 180 ASN A CA 1
ATOM 1391 C C . ASN A 1 180 ? 0.400 -1.873 16.437 1.00 95.25 180 ASN A C 1
ATOM 1393 O O . ASN A 1 180 ? -0.026 -1.070 17.266 1.00 95.25 180 ASN A O 1
ATOM 1397 N N . ALA A 1 181 ? -0.389 -2.362 15.478 1.00 95.44 181 ALA A N 1
ATOM 1398 C CA . ALA A 1 181 ? -1.767 -1.925 15.264 1.00 95.44 181 ALA A CA 1
ATOM 1399 C C . ALA A 1 181 ? -2.662 -2.170 16.493 1.00 95.44 181 ALA A C 1
ATOM 1401 O O . ALA A 1 181 ? -3.405 -1.278 16.918 1.00 95.44 181 ALA A O 1
ATOM 1402 N N . ILE A 1 182 ? -2.573 -3.362 17.096 1.00 95.38 182 ILE A N 1
ATOM 1403 C CA . ILE A 1 182 ? -3.322 -3.708 18.311 1.00 95.38 182 ILE A CA 1
ATOM 1404 C C . ILE A 1 182 ? -2.818 -2.884 19.500 1.00 95.38 182 ILE A C 1
ATOM 1406 O O . ILE A 1 182 ? -3.626 -2.349 20.259 1.00 95.38 182 ILE A O 1
ATOM 1410 N N . GLY A 1 183 ? -1.501 -2.747 19.653 1.00 96.31 183 GLY A N 1
ATOM 1411 C CA . GLY A 1 183 ? -0.872 -1.979 20.723 1.00 96.31 183 GLY A CA 1
ATOM 1412 C C . GLY A 1 183 ? -1.297 -0.513 20.708 1.00 96.31 183 GLY A C 1
ATOM 1413 O O . GLY A 1 183 ? -1.747 0.000 21.735 1.00 96.31 183 GLY A O 1
ATOM 1414 N N . ILE A 1 184 ? -1.238 0.143 19.545 1.00 95.88 184 ILE A N 1
ATOM 1415 C CA . ILE A 1 184 ? -1.702 1.523 19.358 1.00 95.88 184 ILE A CA 1
ATOM 1416 C C . ILE A 1 184 ? -3.206 1.618 19.639 1.00 95.88 184 ILE A C 1
ATOM 1418 O O . ILE A 1 184 ? -3.628 2.469 20.423 1.00 95.88 184 ILE A O 1
ATOM 1422 N N . GLY A 1 185 ? -4.019 0.730 19.058 1.00 95.19 185 GLY A N 1
ATOM 1423 C CA . GLY A 1 185 ? -5.474 0.772 19.215 1.00 95.19 185 GLY A CA 1
ATOM 1424 C C . GLY A 1 185 ? -5.939 0.582 20.663 1.00 95.19 185 GLY A C 1
ATOM 1425 O O . GLY A 1 185 ? -6.787 1.334 21.147 1.00 95.19 185 GLY A O 1
ATOM 1426 N N . ILE A 1 186 ? -5.351 -0.373 21.390 1.00 95.12 186 ILE A N 1
ATOM 1427 C CA . ILE A 1 186 ? -5.645 -0.596 22.813 1.00 95.12 186 ILE A CA 1
ATOM 1428 C C . ILE A 1 186 ? -5.138 0.572 23.662 1.00 95.12 186 ILE A C 1
ATOM 1430 O O . ILE A 1 186 ? -5.855 1.020 24.555 1.00 95.12 186 ILE A O 1
ATOM 1434 N N . SER A 1 187 ? -3.940 1.094 23.383 1.00 94.56 187 SER A N 1
ATOM 1435 C CA . SER A 1 187 ? -3.376 2.222 24.137 1.00 94.56 187 SER A CA 1
ATOM 1436 C C . SER A 1 187 ? -4.237 3.479 23.993 1.00 94.56 187 SER A C 1
ATOM 1438 O O . SER A 1 187 ? -4.577 4.109 24.994 1.00 94.56 187 SER A O 1
ATOM 1440 N N . LEU A 1 188 ? -4.668 3.806 22.770 1.00 93.12 188 LEU A N 1
ATOM 1441 C CA . LEU A 1 188 ? -5.579 4.923 22.506 1.00 93.12 188 LEU A CA 1
ATOM 1442 C C . LEU A 1 188 ? -6.936 4.722 23.176 1.00 93.12 188 LEU A C 1
ATOM 1444 O O . LEU A 1 188 ? -7.468 5.653 23.782 1.00 93.12 188 LEU A O 1
ATOM 1448 N N . PHE A 1 189 ? -7.477 3.504 23.135 1.00 92.00 189 PHE A N 1
ATOM 1449 C CA . PHE A 1 189 ? -8.704 3.188 23.855 1.00 92.00 189 PHE A CA 1
ATOM 1450 C C . PHE A 1 189 ? -8.543 3.360 25.370 1.00 92.00 189 PHE A C 1
ATOM 1452 O O . PHE A 1 189 ? -9.420 3.936 26.009 1.00 92.00 189 PHE A O 1
ATOM 1459 N N . GLY A 1 190 ? -7.410 2.941 25.939 1.00 90.44 190 GLY A N 1
ATOM 1460 C CA . GLY A 1 190 ? -7.086 3.155 27.349 1.00 90.44 190 GLY A CA 1
ATOM 1461 C C . GLY A 1 190 ? -7.077 4.636 27.731 1.00 90.44 190 GLY A C 1
ATOM 1462 O O . GLY A 1 190 ? -7.637 5.000 28.762 1.00 90.44 190 GLY A O 1
ATOM 1463 N N . ILE A 1 191 ? -6.526 5.500 26.872 1.00 89.88 191 ILE A N 1
ATOM 1464 C CA . ILE A 1 191 ? -6.544 6.958 27.068 1.00 89.88 191 ILE A CA 1
ATOM 1465 C C . ILE A 1 191 ? -7.976 7.511 26.999 1.00 89.88 191 ILE A C 1
ATOM 1467 O O . ILE A 1 191 ? -8.347 8.331 27.836 1.00 89.88 191 ILE A O 1
ATOM 1471 N N . CYS A 1 192 ? -8.802 7.036 26.060 1.00 87.56 192 CYS A N 1
ATOM 1472 C CA . CYS A 1 192 ? -10.197 7.478 25.924 1.00 87.56 192 CYS A CA 1
ATOM 1473 C C . CYS A 1 192 ? -11.049 7.156 27.165 1.00 87.56 192 CYS A C 1
ATOM 1475 O O . CYS A 1 192 ? -11.994 7.883 27.464 1.00 87.56 192 CYS A O 1
ATOM 1477 N N . GLN A 1 193 ? -10.706 6.101 27.912 1.00 85.19 193 GLN A N 1
ATOM 1478 C CA . GLN A 1 193 ? -11.401 5.731 29.152 1.00 85.19 193 GLN A CA 1
ATOM 1479 C C . GLN A 1 193 ? -11.051 6.624 30.349 1.00 85.19 193 GLN A C 1
ATOM 1481 O O . GLN A 1 193 ? -11.724 6.576 31.380 1.00 85.19 193 GLN A O 1
ATOM 1486 N N . ILE A 1 194 ? -10.005 7.445 30.245 1.00 86.62 194 ILE A N 1
ATOM 1487 C CA . ILE A 1 194 ? -9.635 8.374 31.308 1.00 86.62 194 ILE A CA 1
ATOM 1488 C C . ILE A 1 194 ? -10.612 9.557 31.270 1.00 86.62 194 ILE A C 1
ATOM 1490 O O . ILE A 1 194 ? -10.580 10.385 30.358 1.00 86.62 194 ILE A O 1
ATOM 1494 N N . SER A 1 195 ? -11.443 9.681 32.312 1.00 76.25 195 SER A N 1
ATOM 1495 C CA . SER A 1 195 ? -12.506 10.697 32.419 1.00 76.25 195 SER A CA 1
ATOM 1496 C C . SER A 1 195 ? -12.034 12.148 32.251 1.00 76.25 195 SER A C 1
ATOM 1498 O O . SER A 1 195 ? -12.847 13.018 31.959 1.00 76.25 195 SER A O 1
ATOM 1500 N N . ALA A 1 196 ? -10.737 12.421 32.422 1.00 79.62 196 ALA A N 1
ATOM 1501 C CA . ALA A 1 196 ? -10.146 13.745 32.241 1.00 79.62 196 ALA A CA 1
ATOM 1502 C C . ALA A 1 196 ? -10.179 14.244 30.785 1.00 79.62 196 ALA A C 1
ATOM 1504 O O . ALA A 1 196 ? -10.200 15.453 30.571 1.00 79.62 196 ALA A O 1
ATOM 1505 N N . PHE A 1 197 ? -10.189 13.344 29.795 1.00 78.12 197 PHE A N 1
ATOM 1506 C CA . PHE A 1 197 ? -10.158 13.733 28.382 1.00 78.12 197 PHE A CA 1
ATOM 1507 C C . PHE A 1 197 ? -11.548 13.826 27.735 1.00 78.12 197 PHE A C 1
ATOM 1509 O O . PHE A 1 197 ? -11.676 14.400 26.658 1.00 78.12 197 PHE A O 1
ATOM 1516 N N . GLY A 1 198 ? -12.596 13.291 28.372 1.00 76.81 198 GLY A N 1
ATOM 1517 C CA . GLY A 1 198 ? -13.982 13.441 27.907 1.00 76.81 198 GLY A CA 1
ATOM 1518 C C . GLY A 1 198 ? -14.311 12.808 26.545 1.00 76.81 198 GLY A C 1
ATOM 1519 O O . GLY A 1 198 ? -15.319 13.178 25.953 1.00 76.81 198 GLY A O 1
ATOM 1520 N N . LEU A 1 199 ? -13.501 11.868 26.033 1.00 76.56 199 LEU A N 1
ATOM 1521 C CA . LEU A 1 199 ? -13.701 11.221 24.721 1.00 76.56 199 LEU A CA 1
ATOM 1522 C C . LEU A 1 199 ? -14.438 9.875 24.822 1.00 76.56 199 LEU A C 1
ATOM 1524 O O . LEU A 1 199 ? -13.942 8.843 24.372 1.00 76.56 199 LEU A O 1
ATOM 1528 N N . THR A 1 200 ? -15.641 9.864 25.392 1.00 72.50 200 THR A N 1
ATOM 1529 C CA . THR A 1 200 ? -16.426 8.624 25.561 1.00 72.50 200 THR A CA 1
ATOM 1530 C C . THR A 1 200 ? -17.085 8.106 24.280 1.00 72.50 200 THR A C 1
ATOM 1532 O O . THR A 1 200 ? -17.580 6.982 24.266 1.00 72.50 200 THR A O 1
ATOM 1535 N N . ASP A 1 201 ? -17.090 8.896 23.206 1.00 82.19 201 ASP A N 1
ATOM 1536 C CA . ASP A 1 201 ? -17.804 8.564 21.966 1.00 82.19 201 ASP A CA 1
ATOM 1537 C C . ASP A 1 201 ? -16.995 7.661 21.017 1.00 82.19 201 ASP A C 1
ATOM 1539 O O . ASP A 1 201 ? -17.538 7.148 20.035 1.00 82.19 201 ASP A O 1
ATOM 1543 N N . ILE A 1 202 ? -15.702 7.449 21.296 1.00 86.38 202 ILE A N 1
ATOM 1544 C CA . ILE A 1 202 ? -14.806 6.673 20.434 1.00 86.38 202 ILE A CA 1
ATOM 1545 C C . ILE A 1 202 ? -14.796 5.206 20.863 1.00 86.38 202 ILE A C 1
ATOM 1547 O O . ILE A 1 202 ? -14.420 4.845 21.980 1.00 86.38 202 ILE A O 1
ATOM 1551 N N . THR A 1 203 ? -15.181 4.334 19.938 1.00 90.62 203 THR A N 1
ATOM 1552 C CA . THR A 1 203 ? -15.216 2.886 20.173 1.00 90.62 203 THR A CA 1
ATOM 1553 C C . THR A 1 203 ? -13.828 2.252 20.038 1.00 90.62 203 THR A C 1
ATOM 1555 O O . THR A 1 203 ? -12.979 2.723 19.281 1.00 90.62 203 THR A O 1
ATOM 1558 N N . LEU A 1 204 ? -13.601 1.115 20.712 1.00 90.75 204 LEU A N 1
ATOM 1559 C CA . LEU A 1 204 ? -12.362 0.332 20.571 1.00 90.75 204 LEU A CA 1
ATOM 1560 C C . LEU A 1 204 ? -12.055 0.002 19.104 1.00 90.75 204 LEU A C 1
ATOM 1562 O O . LEU A 1 204 ? -10.905 0.043 18.685 1.00 90.75 204 LEU A O 1
ATOM 1566 N N . LEU A 1 205 ? -13.085 -0.299 18.315 1.00 92.12 205 LEU A N 1
ATOM 1567 C CA . LEU A 1 205 ? -12.918 -0.673 16.919 1.00 92.12 205 LEU A CA 1
ATOM 1568 C C . LEU A 1 205 ? -12.468 0.502 16.043 1.00 92.12 205 LEU A C 1
ATOM 1570 O O . LEU A 1 205 ? -11.642 0.308 15.159 1.00 92.12 205 LEU A O 1
ATOM 1574 N N . GLN A 1 206 ? -12.938 1.721 16.322 1.00 92.62 206 GLN A N 1
ATOM 1575 C CA . GLN A 1 206 ? -12.423 2.929 15.668 1.00 92.62 206 GLN A CA 1
ATOM 1576 C C . GLN A 1 206 ? -10.953 3.177 16.027 1.00 92.62 206 GLN A C 1
ATOM 1578 O O . GLN A 1 206 ? -10.170 3.545 15.155 1.00 92.62 206 GLN A O 1
ATOM 1583 N N . ASN A 1 207 ? -10.554 2.907 17.274 1.00 94.31 207 ASN A N 1
ATOM 1584 C CA . ASN A 1 207 ? -9.152 3.002 17.684 1.00 94.31 207 ASN A CA 1
ATOM 1585 C C . ASN A 1 207 ? -8.276 1.909 17.048 1.00 94.31 207 ASN A C 1
ATOM 1587 O O . ASN A 1 207 ? -7.148 2.195 16.664 1.00 94.31 207 ASN A O 1
ATOM 1591 N N . LEU A 1 208 ? -8.780 0.681 16.888 1.00 94.81 208 LEU A N 1
ATOM 1592 C CA . LEU A 1 208 ? -8.087 -0.395 16.164 1.00 94.81 208 LEU A CA 1
ATOM 1593 C C . LEU A 1 208 ? -7.978 -0.101 14.663 1.00 94.81 208 LEU A C 1
ATOM 1595 O O . LEU A 1 208 ? -6.923 -0.319 14.075 1.00 94.81 208 LEU A O 1
ATOM 1599 N N . LEU A 1 209 ? -9.033 0.452 14.057 1.00 94.75 209 LEU A N 1
ATOM 1600 C CA . LEU A 1 209 ? -9.013 0.937 12.678 1.00 94.75 209 LEU A CA 1
ATOM 1601 C C . LEU A 1 209 ? -7.937 2.016 12.500 1.00 94.75 209 LEU A C 1
ATOM 1603 O O . LEU A 1 209 ? -7.125 1.931 11.581 1.00 94.75 209 LEU A O 1
ATOM 1607 N N . PHE A 1 210 ? -7.877 2.991 13.408 1.00 94.62 210 PHE A N 1
ATOM 1608 C CA . PHE A 1 210 ? -6.823 4.004 13.405 1.00 94.62 210 PHE A CA 1
ATOM 1609 C C . PHE A 1 210 ? -5.431 3.392 13.627 1.00 94.62 210 PHE A C 1
ATOM 1611 O O . PHE A 1 210 ? -4.491 3.726 12.910 1.00 94.62 210 PHE A O 1
ATOM 1618 N N . GLY A 1 211 ? -5.306 2.443 14.558 1.00 95.06 211 GLY A N 1
ATOM 1619 C CA . GLY A 1 211 ? -4.069 1.705 14.806 1.00 95.06 211 GLY A CA 1
ATOM 1620 C C . GLY A 1 211 ? -3.570 0.960 13.567 1.00 95.06 211 GLY A C 1
ATOM 1621 O O . GLY A 1 211 ? -2.381 1.005 13.279 1.00 95.06 211 GLY A O 1
ATOM 1622 N N . SER A 1 212 ? -4.466 0.345 12.787 1.00 94.56 212 SER A N 1
ATOM 1623 C CA . SER A 1 212 ? -4.100 -0.312 11.525 1.00 94.56 212 SER A CA 1
ATOM 1624 C C . SER A 1 212 ? -3.580 0.662 10.467 1.00 94.56 212 SER A C 1
ATOM 1626 O O . SER A 1 212 ? -2.633 0.330 9.766 1.00 94.56 212 SER A O 1
ATOM 1628 N N . LEU A 1 213 ? -4.142 1.874 10.404 1.00 92.62 213 LEU A N 1
ATOM 1629 C CA . LEU A 1 213 ? -3.726 2.917 9.465 1.00 92.62 213 LEU A CA 1
ATOM 1630 C C . LEU A 1 213 ? -2.326 3.446 9.803 1.00 92.62 213 LEU A C 1
ATOM 1632 O O . LEU A 1 213 ? -1.495 3.601 8.916 1.00 92.62 213 LEU A O 1
ATOM 1636 N N . ILE A 1 214 ? -2.052 3.698 11.085 1.00 93.12 214 ILE A N 1
ATOM 1637 C CA . ILE A 1 214 ? -0.767 4.253 11.547 1.00 93.12 214 ILE A CA 1
ATOM 1638 C C . ILE A 1 214 ? 0.325 3.180 11.682 1.00 93.12 214 ILE A C 1
ATOM 1640 O O . ILE A 1 214 ? 1.501 3.504 11.813 1.00 93.12 214 ILE A O 1
ATOM 1644 N N . SER A 1 215 ? -0.035 1.897 11.639 1.00 93.75 215 SER A N 1
ATOM 1645 C CA . SER A 1 215 ? 0.940 0.809 11.727 1.00 93.75 215 SER A CA 1
ATOM 1646 C C . SER A 1 215 ? 1.777 0.621 10.455 1.00 93.75 215 SER A C 1
ATOM 1648 O O . SER A 1 215 ? 2.774 -0.104 10.509 1.00 93.75 215 SER A O 1
ATOM 1650 N N . ALA A 1 216 ? 1.391 1.230 9.330 1.00 90.06 216 ALA A N 1
ATOM 1651 C CA . ALA A 1 216 ? 2.196 1.227 8.112 1.00 90.06 216 ALA A CA 1
ATOM 1652 C C . ALA A 1 216 ? 3.481 2.033 8.341 1.00 90.06 216 ALA A C 1
ATOM 1654 O O . ALA A 1 216 ? 3.445 3.140 8.880 1.00 90.06 216 ALA A O 1
ATOM 1655 N N . VAL A 1 217 ? 4.622 1.454 7.972 1.00 84.44 217 VAL A N 1
ATOM 1656 C CA . VAL A 1 217 ? 5.950 2.032 8.206 1.00 84.44 217 VAL A CA 1
ATOM 1657 C C . VAL A 1 217 ? 6.583 2.340 6.860 1.00 84.44 217 VAL A C 1
ATOM 1659 O O . VAL A 1 217 ? 6.928 1.421 6.124 1.00 84.44 217 VAL A O 1
ATOM 1662 N N . ASP A 1 218 ? 6.807 3.623 6.584 1.00 84.75 218 ASP A N 1
ATOM 1663 C CA . ASP A 1 218 ? 7.569 4.076 5.420 1.00 84.75 218 ASP A CA 1
ATOM 1664 C C . ASP A 1 218 ? 9.071 4.163 5.771 1.00 84.75 218 ASP A C 1
ATOM 1666 O O . ASP A 1 218 ? 9.460 4.972 6.625 1.00 84.75 218 ASP A O 1
ATOM 1670 N N . PRO A 1 219 ? 9.943 3.352 5.144 1.00 83.88 219 PRO A N 1
ATOM 1671 C CA . PRO A 1 219 ? 11.350 3.295 5.485 1.00 83.88 219 PRO A CA 1
ATOM 1672 C C . PRO A 1 219 ? 12.174 4.302 4.673 1.00 83.88 219 PRO A C 1
ATOM 1674 O O . PRO A 1 219 ? 13.378 4.384 4.898 1.00 83.88 219 PRO A O 1
ATOM 1677 N N . VAL A 1 220 ? 11.587 5.071 3.743 1.00 81.88 220 VAL A N 1
ATOM 1678 C CA . VAL A 1 220 ? 12.324 5.893 2.760 1.00 81.88 220 VAL A CA 1
ATOM 1679 C C . VAL A 1 220 ? 13.363 6.801 3.422 1.00 81.88 220 VAL A C 1
ATOM 1681 O O . VAL A 1 220 ? 14.519 6.837 2.999 1.00 81.88 220 VAL A O 1
ATOM 1684 N N . ALA A 1 221 ? 12.997 7.489 4.507 1.00 82.50 221 ALA A N 1
ATOM 1685 C CA . ALA A 1 221 ? 13.927 8.358 5.228 1.00 82.50 221 ALA A CA 1
ATOM 1686 C C . ALA A 1 221 ? 15.077 7.576 5.893 1.00 82.50 221 ALA A C 1
ATOM 1688 O O . ALA A 1 221 ? 16.217 8.036 5.903 1.00 82.50 221 ALA A O 1
ATOM 1689 N N . VAL A 1 222 ? 14.790 6.391 6.435 1.00 84.75 222 VAL A N 1
ATOM 1690 C CA . VAL A 1 222 ? 15.784 5.535 7.099 1.00 84.75 222 VAL A CA 1
ATOM 1691 C C . VAL A 1 222 ? 16.723 4.905 6.072 1.00 84.75 222 VAL A C 1
ATOM 1693 O O . VAL A 1 222 ? 17.937 4.922 6.266 1.00 84.75 222 VAL A O 1
ATOM 1696 N N . LEU A 1 223 ? 16.182 4.414 4.954 1.00 85.56 223 LEU A N 1
ATOM 1697 C CA . LEU A 1 223 ? 16.957 3.817 3.867 1.00 85.56 223 LEU A CA 1
ATOM 1698 C C . LEU A 1 223 ? 17.896 4.838 3.223 1.00 85.56 223 LEU A C 1
ATOM 1700 O O . LEU A 1 223 ? 19.059 4.512 2.989 1.00 85.56 223 LEU A O 1
ATOM 1704 N N . ALA A 1 224 ? 17.444 6.083 3.035 1.00 79.69 224 ALA A N 1
ATOM 1705 C CA . ALA A 1 224 ? 18.298 7.163 2.546 1.00 79.69 224 ALA A CA 1
ATOM 1706 C C . ALA A 1 224 ? 19.496 7.409 3.477 1.00 79.69 224 ALA A C 1
ATOM 1708 O O . ALA A 1 224 ? 20.623 7.606 3.022 1.00 79.69 224 ALA A O 1
ATOM 1709 N N . VAL A 1 225 ? 19.293 7.366 4.797 1.00 81.75 225 VAL A N 1
ATOM 1710 C CA . VAL A 1 225 ? 20.401 7.491 5.753 1.00 81.75 225 VAL A CA 1
ATOM 1711 C C . VAL A 1 225 ? 21.321 6.271 5.679 1.00 81.75 225 VAL A C 1
ATOM 1713 O O . VAL A 1 225 ? 22.535 6.449 5.618 1.00 81.75 225 VAL A O 1
ATOM 1716 N N . PHE A 1 226 ? 20.774 5.053 5.641 1.00 84.94 226 PHE A N 1
ATOM 1717 C CA . PHE A 1 226 ? 21.547 3.804 5.594 1.00 84.94 226 PHE A CA 1
ATOM 1718 C C . PHE A 1 226 ? 22.474 3.707 4.384 1.00 84.94 226 PHE A C 1
ATOM 1720 O O . PHE A 1 226 ? 23.599 3.223 4.525 1.00 84.94 226 PHE A O 1
ATOM 1727 N N . GLU A 1 227 ? 22.032 4.205 3.231 1.00 77.94 227 GLU A N 1
ATOM 1728 C CA . GLU A 1 227 ? 22.850 4.275 2.021 1.00 77.94 227 GLU A CA 1
ATOM 1729 C C . GLU A 1 227 ? 24.049 5.219 2.211 1.00 77.94 227 GLU A C 1
ATOM 1731 O O . GLU A 1 227 ? 25.181 4.862 1.892 1.00 77.94 227 GLU A O 1
ATOM 1736 N N . ASN A 1 228 ? 23.846 6.378 2.850 1.00 78.25 228 ASN A N 1
ATOM 1737 C CA . ASN A 1 228 ? 24.927 7.329 3.133 1.00 78.25 228 ASN A CA 1
ATOM 1738 C C . ASN A 1 228 ? 25.981 6.763 4.102 1.00 78.25 228 ASN A C 1
ATOM 1740 O O . ASN A 1 228 ? 27.181 6.999 3.935 1.00 78.25 228 ASN A O 1
ATOM 1744 N N . ILE A 1 229 ? 25.550 6.008 5.117 1.00 85.00 229 ILE A N 1
ATOM 1745 C CA . ILE A 1 229 ? 26.453 5.417 6.117 1.00 85.00 229 ILE A CA 1
ATOM 1746 C C . ILE A 1 229 ? 26.970 4.018 5.738 1.00 85.00 229 ILE A C 1
ATOM 1748 O O . ILE A 1 229 ? 27.687 3.417 6.536 1.00 85.00 229 ILE A O 1
ATOM 1752 N N . HIS A 1 230 ? 26.664 3.521 4.532 1.00 80.62 230 HIS A N 1
ATOM 1753 C CA . HIS A 1 230 ? 27.107 2.218 4.012 1.00 80.62 230 HIS A CA 1
ATOM 1754 C C . HIS A 1 230 ? 26.801 1.050 4.970 1.00 80.62 230 HIS A C 1
ATOM 1756 O O . HIS A 1 230 ? 27.670 0.248 5.325 1.00 80.62 230 HIS A O 1
ATOM 1762 N N . VAL A 1 231 ? 25.550 0.973 5.425 1.00 83.62 231 VAL A N 1
ATOM 1763 C CA . VAL A 1 231 ? 25.062 -0.122 6.278 1.00 83.62 231 VAL A CA 1
ATOM 1764 C C . VAL A 1 231 ? 25.064 -1.455 5.524 1.00 83.62 231 VAL A C 1
ATOM 1766 O O . VAL A 1 231 ? 24.986 -1.504 4.301 1.00 83.62 231 VAL A O 1
ATOM 1769 N N . ASN A 1 232 ? 25.140 -2.558 6.275 1.00 86.62 232 ASN A N 1
ATOM 1770 C CA . ASN A 1 232 ? 25.031 -3.911 5.735 1.00 86.62 232 ASN A CA 1
ATOM 1771 C C . ASN A 1 232 ? 23.768 -4.062 4.860 1.00 86.62 232 ASN A C 1
ATOM 1773 O O . ASN A 1 232 ? 22.653 -3.826 5.331 1.00 86.62 232 ASN A O 1
ATOM 1777 N N . GLU A 1 233 ? 23.947 -4.530 3.622 1.00 85.75 233 GLU A N 1
ATOM 1778 C CA . GLU A 1 233 ? 22.870 -4.807 2.661 1.00 85.75 233 GLU A CA 1
ATOM 1779 C C . GLU A 1 233 ? 21.774 -5.719 3.237 1.00 85.75 233 GLU A C 1
ATOM 1781 O O . GLU A 1 233 ? 20.599 -5.572 2.903 1.00 85.75 233 GLU A O 1
ATOM 1786 N N . GLN A 1 234 ? 22.127 -6.624 4.158 1.00 88.38 234 GLN A N 1
ATOM 1787 C CA . GLN A 1 234 ? 21.164 -7.468 4.867 1.00 88.38 234 GLN A CA 1
ATOM 1788 C C . GLN A 1 234 ? 20.211 -6.652 5.746 1.00 88.38 234 GLN A C 1
ATOM 1790 O O . GLN A 1 234 ? 19.021 -6.941 5.794 1.00 88.38 234 GLN A O 1
ATOM 1795 N N . LEU A 1 235 ? 20.701 -5.624 6.441 1.00 89.94 235 LEU A N 1
ATOM 1796 C CA . LEU A 1 235 ? 19.831 -4.778 7.258 1.00 89.94 235 LEU A CA 1
ATOM 1797 C C . LEU A 1 235 ? 18.953 -3.890 6.371 1.00 89.94 235 LEU A C 1
ATOM 1799 O O . LEU A 1 235 ? 17.775 -3.709 6.667 1.00 89.94 235 LEU A O 1
ATOM 1803 N N . TYR A 1 236 ? 19.509 -3.402 5.258 1.00 90.44 236 TYR A N 1
ATOM 1804 C CA . TYR A 1 236 ? 18.758 -2.648 4.258 1.00 90.44 236 TYR A CA 1
ATOM 1805 C C . TYR A 1 236 ? 17.576 -3.464 3.714 1.00 90.44 236 TYR A C 1
ATOM 1807 O O . TYR A 1 236 ? 16.440 -2.994 3.758 1.00 90.44 236 TYR A O 1
ATOM 1815 N N . ILE A 1 237 ? 17.812 -4.705 3.262 1.00 90.25 237 ILE A N 1
ATOM 1816 C CA . ILE A 1 237 ? 16.746 -5.541 2.688 1.00 90.25 237 ILE A CA 1
ATOM 1817 C C . ILE A 1 237 ? 15.717 -5.980 3.734 1.00 90.25 237 ILE A C 1
ATOM 1819 O O . ILE A 1 237 ? 14.545 -6.121 3.396 1.00 90.25 237 ILE A O 1
ATOM 1823 N N . LEU A 1 238 ? 16.131 -6.178 4.993 1.00 92.06 238 LEU A N 1
ATOM 1824 C CA . LEU A 1 238 ? 15.216 -6.517 6.082 1.00 92.06 238 LEU A CA 1
ATOM 1825 C C . LEU A 1 238 ? 14.212 -5.386 6.324 1.00 92.06 238 LEU A C 1
ATOM 1827 O O . LEU A 1 238 ? 13.014 -5.647 6.328 1.00 92.06 238 LEU A O 1
ATOM 1831 N N . VAL A 1 239 ? 14.695 -4.148 6.462 1.00 92.19 239 VAL A N 1
ATOM 1832 C CA . VAL A 1 239 ? 13.845 -2.968 6.703 1.00 92.19 239 VAL A CA 1
ATOM 1833 C C . VAL A 1 239 ? 12.997 -2.634 5.472 1.00 92.19 239 VAL A C 1
ATOM 1835 O O . VAL A 1 239 ? 11.805 -2.376 5.595 1.00 92.19 239 VAL A O 1
ATOM 1838 N N . PHE A 1 240 ? 13.580 -2.688 4.271 1.00 89.81 240 PHE A N 1
ATOM 1839 C CA . PHE A 1 240 ? 12.836 -2.462 3.030 1.00 89.81 240 PHE A CA 1
ATOM 1840 C C . PHE A 1 240 ? 11.727 -3.504 2.831 1.00 89.81 240 PHE A C 1
ATOM 1842 O O . PHE A 1 240 ? 10.580 -3.153 2.565 1.00 89.81 240 PHE A O 1
ATOM 1849 N N . GLY A 1 241 ? 12.053 -4.789 2.994 1.00 91.06 241 GLY A N 1
ATOM 1850 C CA . GLY A 1 241 ? 11.090 -5.875 2.851 1.00 91.06 241 GLY A CA 1
ATOM 1851 C C . GLY A 1 241 ? 10.004 -5.855 3.925 1.00 91.06 241 GLY A C 1
ATOM 1852 O O . GLY A 1 241 ? 8.856 -6.174 3.617 1.00 91.06 241 GLY A O 1
ATOM 1853 N N . GLU A 1 242 ? 10.350 -5.478 5.163 1.00 92.62 242 GLU A N 1
ATOM 1854 C CA . GLU A 1 242 ? 9.388 -5.305 6.254 1.00 92.62 242 GLU A CA 1
ATOM 1855 C C . GLU A 1 242 ? 8.327 -4.295 5.839 1.00 92.62 242 GLU A C 1
ATOM 1857 O O . GLU A 1 242 ? 7.147 -4.627 5.834 1.00 92.62 242 GLU A O 1
ATOM 1862 N N . SER A 1 243 ? 8.751 -3.098 5.439 1.00 91.00 243 SER A N 1
ATOM 1863 C CA . SER A 1 243 ? 7.857 -2.027 5.017 1.00 91.00 243 SER A CA 1
ATOM 1864 C C . SER A 1 243 ? 6.988 -2.399 3.821 1.00 91.00 243 SER A C 1
ATOM 1866 O O . SER A 1 243 ? 5.785 -2.159 3.857 1.00 91.00 243 SER A O 1
ATOM 1868 N N . LEU A 1 244 ? 7.552 -3.053 2.799 1.00 89.19 244 LEU A N 1
ATOM 1869 C CA . LEU A 1 244 ? 6.772 -3.454 1.626 1.00 89.19 244 LEU A CA 1
ATOM 1870 C C . LEU A 1 244 ? 5.660 -4.450 1.961 1.00 89.19 244 LEU A C 1
ATOM 1872 O O . LEU A 1 244 ? 4.531 -4.298 1.497 1.00 89.19 244 LEU A O 1
ATOM 1876 N N . LEU A 1 245 ? 5.957 -5.472 2.769 1.00 90.94 245 LEU A N 1
ATOM 1877 C CA . LEU A 1 245 ? 4.931 -6.426 3.190 1.00 90.94 245 LEU A CA 1
ATOM 1878 C C . LEU A 1 245 ? 3.967 -5.797 4.208 1.00 90.94 245 LEU A C 1
ATOM 1880 O O . LEU A 1 245 ? 2.769 -6.073 4.166 1.00 90.94 245 LEU A O 1
ATOM 1884 N N . ASN A 1 246 ? 4.462 -4.936 5.097 1.00 93.56 246 ASN A N 1
ATOM 1885 C CA . ASN A 1 246 ? 3.664 -4.222 6.090 1.00 93.56 246 ASN A CA 1
ATOM 1886 C C . ASN A 1 246 ? 2.573 -3.353 5.436 1.00 93.56 246 ASN A C 1
ATOM 1888 O O . ASN A 1 246 ? 1.424 -3.385 5.881 1.00 93.56 246 ASN A O 1
ATOM 1892 N N . ASP A 1 247 ? 2.879 -2.645 4.348 1.00 91.19 247 ASP A N 1
ATOM 1893 C CA . ASP A 1 247 ? 1.892 -1.849 3.602 1.00 91.19 247 ASP A CA 1
ATOM 1894 C C . ASP A 1 247 ? 0.707 -2.701 3.131 1.00 91.19 247 ASP A C 1
ATOM 1896 O O . ASP A 1 247 ? -0.460 -2.326 3.265 1.00 91.19 247 ASP A O 1
ATOM 1900 N N . ALA A 1 248 ? 0.982 -3.912 2.656 1.00 90.12 248 ALA A N 1
ATOM 1901 C CA . ALA A 1 248 ? -0.070 -4.823 2.250 1.00 90.12 248 ALA A CA 1
ATOM 1902 C C . ALA A 1 248 ? -0.885 -5.354 3.445 1.00 90.12 248 ALA A C 1
ATOM 1904 O O . ALA A 1 248 ? -2.116 -5.418 3.384 1.00 90.12 248 ALA A O 1
ATOM 1905 N N . ILE A 1 249 ? -0.222 -5.710 4.551 1.00 93.31 249 ILE A N 1
ATOM 1906 C CA . ILE A 1 249 ? -0.879 -6.209 5.769 1.00 93.31 249 ILE A CA 1
ATOM 1907 C C . ILE A 1 249 ? -1.771 -5.137 6.408 1.00 93.31 249 ILE A C 1
ATOM 1909 O O . ILE A 1 249 ? -2.887 -5.437 6.842 1.00 93.31 249 ILE A O 1
ATOM 1913 N N . THR A 1 250 ? -1.315 -3.888 6.449 1.00 92.62 250 THR A N 1
ATOM 1914 C CA . THR A 1 250 ? -2.047 -2.767 7.055 1.00 92.62 250 THR A CA 1
ATOM 1915 C C . THR A 1 250 ? -3.298 -2.409 6.275 1.00 92.62 250 THR A C 1
ATOM 1917 O O . THR A 1 250 ? -4.343 -2.208 6.892 1.00 92.62 250 THR A O 1
ATOM 1920 N N . VAL A 1 251 ? -3.253 -2.422 4.940 1.00 89.19 251 VAL A N 1
ATOM 1921 C CA . VAL A 1 251 ? -4.444 -2.206 4.104 1.00 89.19 251 VAL A CA 1
ATOM 1922 C C . VAL A 1 251 ? -5.476 -3.319 4.299 1.00 89.19 251 VAL A C 1
ATOM 1924 O O . VAL A 1 251 ? -6.669 -3.035 4.449 1.00 89.19 251 VAL A O 1
ATOM 1927 N N . VAL A 1 252 ? -5.043 -4.582 4.380 1.00 91.19 252 VAL A N 1
ATOM 1928 C CA . VAL A 1 252 ? -5.947 -5.706 4.691 1.00 91.19 252 VAL A CA 1
ATOM 1929 C C . VAL A 1 252 ? -6.569 -5.532 6.080 1.00 91.19 252 VAL A C 1
ATOM 1931 O O . VAL A 1 252 ? -7.780 -5.700 6.241 1.00 91.19 252 VAL A O 1
ATOM 1934 N N . LEU A 1 253 ? -5.770 -5.148 7.079 1.00 92.94 253 LEU A N 1
ATOM 1935 C CA . LEU A 1 253 ? -6.234 -4.929 8.448 1.00 92.94 253 LEU A CA 1
ATOM 1936 C C . LEU A 1 253 ? -7.197 -3.732 8.554 1.00 92.94 253 LEU A C 1
ATOM 1938 O O . LEU A 1 253 ? -8.222 -3.819 9.235 1.00 92.94 253 LEU A O 1
ATOM 1942 N N . TYR A 1 254 ? -6.920 -2.651 7.825 1.00 91.88 254 TYR A N 1
ATOM 1943 C CA . TYR A 1 254 ? -7.790 -1.486 7.706 1.00 91.88 254 TYR A CA 1
ATOM 1944 C C . TYR A 1 254 ? -9.149 -1.871 7.119 1.00 91.88 254 TYR A C 1
ATOM 1946 O O . TYR A 1 254 ? -10.188 -1.562 7.706 1.00 91.88 254 TYR A O 1
ATOM 1954 N N . ASN A 1 255 ? -9.164 -2.597 5.998 1.00 88.62 255 ASN A N 1
ATOM 1955 C CA . ASN A 1 255 ? -10.403 -3.043 5.363 1.00 88.62 255 ASN A CA 1
ATOM 1956 C C . ASN A 1 255 ? -11.192 -4.010 6.260 1.00 88.62 255 ASN A C 1
ATOM 1958 O O . ASN A 1 255 ? -12.421 -3.911 6.339 1.00 88.62 255 ASN A O 1
ATOM 1962 N N . LEU A 1 256 ? -10.500 -4.884 6.999 1.00 91.19 256 LEU A N 1
ATOM 1963 C CA . LEU A 1 256 ? -11.110 -5.776 7.983 1.00 91.19 256 LEU A CA 1
ATOM 1964 C C . LEU A 1 256 ? -11.820 -4.989 9.096 1.00 91.19 256 LEU A C 1
ATOM 1966 O O . LEU A 1 256 ? -13.013 -5.192 9.339 1.00 91.19 256 LEU A O 1
ATOM 1970 N N . PHE A 1 257 ? -11.125 -4.054 9.750 1.00 92.31 257 PHE A N 1
ATOM 1971 C CA . PHE A 1 257 ? -11.723 -3.246 10.816 1.00 92.31 257 PHE A CA 1
ATOM 1972 C C . PHE A 1 257 ? -12.805 -2.296 10.296 1.00 92.31 257 PHE A C 1
ATOM 1974 O O . PHE A 1 257 ? -13.816 -2.095 10.970 1.00 92.31 257 PHE A O 1
ATOM 1981 N N . LYS A 1 258 ? -12.656 -1.762 9.078 1.00 91.12 258 LYS A N 1
ATOM 1982 C CA . LYS A 1 258 ? -13.678 -0.947 8.410 1.00 91.12 258 LYS A CA 1
ATOM 1983 C C . LYS A 1 258 ? -14.958 -1.751 8.193 1.00 91.12 258 LYS A C 1
ATOM 1985 O O . LYS A 1 258 ? -16.040 -1.242 8.480 1.00 91.12 258 LYS A O 1
ATOM 1990 N N . SER A 1 259 ? -14.839 -3.002 7.744 1.00 89.19 259 SER A N 1
ATOM 1991 C CA . SER A 1 259 ? -15.977 -3.912 7.588 1.00 89.19 259 SER A CA 1
ATOM 1992 C C . SER A 1 259 ? -16.672 -4.163 8.928 1.00 89.19 259 SER A C 1
ATOM 1994 O O . SER A 1 259 ? -17.888 -4.007 9.033 1.00 89.19 259 SER A O 1
ATOM 1996 N N . PHE A 1 260 ? -15.908 -4.428 9.992 1.00 90.38 260 PHE A N 1
ATOM 1997 C CA . PHE A 1 260 ? -16.475 -4.585 11.331 1.00 90.38 260 PHE A CA 1
ATOM 1998 C C . PHE A 1 260 ? -17.157 -3.312 11.855 1.00 90.38 260 PHE A C 1
ATOM 2000 O O . PHE A 1 260 ? -18.194 -3.419 12.504 1.00 90.38 260 PHE A O 1
ATOM 2007 N N . CYS A 1 261 ? -16.644 -2.115 11.546 1.00 89.38 261 CYS A N 1
ATOM 2008 C CA . CYS A 1 261 ? -17.263 -0.843 11.947 1.00 89.38 261 CYS A CA 1
ATOM 2009 C C . CYS A 1 261 ? -18.650 -0.639 11.325 1.00 89.38 261 CYS A C 1
ATOM 2011 O O . CYS A 1 261 ? -19.475 0.087 11.877 1.00 89.38 261 CYS A O 1
ATOM 2013 N N . GLN A 1 262 ? -18.915 -1.261 10.175 1.00 88.56 262 GLN A N 1
ATOM 2014 C CA . GLN A 1 262 ? -20.209 -1.193 9.495 1.00 88.56 262 GLN A CA 1
ATOM 2015 C C . GLN A 1 262 ? -21.220 -2.207 10.057 1.00 88.56 262 GLN A C 1
ATOM 2017 O O . GLN A 1 262 ? -22.428 -2.068 9.838 1.00 88.56 262 GLN A O 1
ATOM 2022 N N . MET A 1 263 ? -20.756 -3.214 10.803 1.00 87.19 263 MET A N 1
ATOM 2023 C CA . MET A 1 263 ? -21.610 -4.224 11.420 1.00 87.19 263 MET A CA 1
ATOM 2024 C C . MET A 1 263 ? -22.219 -3.706 12.727 1.00 87.19 263 MET A C 1
ATOM 2026 O O . MET A 1 263 ? -21.549 -3.119 13.570 1.00 87.19 263 MET A O 1
ATOM 2030 N N . ARG A 1 264 ? -23.520 -3.955 12.934 1.00 76.75 264 ARG A N 1
ATOM 2031 C CA . ARG A 1 264 ? -24.241 -3.488 14.137 1.00 76.75 264 ARG A CA 1
ATOM 2032 C C . ARG A 1 264 ? -23.969 -4.325 15.386 1.00 76.75 264 ARG A C 1
ATOM 2034 O O . ARG A 1 264 ? -24.100 -3.821 16.495 1.00 76.75 264 ARG A O 1
ATOM 2041 N N . THR A 1 265 ? -23.655 -5.606 15.216 1.00 80.69 265 THR A N 1
ATOM 2042 C CA . THR A 1 265 ? -23.394 -6.545 16.314 1.00 80.69 265 THR A CA 1
ATOM 2043 C C . THR A 1 265 ? -22.300 -7.507 15.887 1.00 80.69 265 THR A C 1
ATOM 2045 O O . THR A 1 265 ? -22.462 -8.160 14.859 1.00 80.69 265 THR A O 1
ATOM 2048 N N . ILE A 1 266 ? -21.237 -7.618 16.681 1.00 82.88 266 ILE A N 1
ATOM 2049 C CA . ILE A 1 266 ? -20.109 -8.515 16.415 1.00 82.88 266 ILE A CA 1
ATOM 2050 C C . ILE A 1 266 ? -20.272 -9.751 17.298 1.00 82.88 266 ILE A C 1
ATOM 2052 O O . ILE A 1 266 ? -20.290 -9.645 18.527 1.00 82.88 266 ILE A O 1
ATOM 2056 N N . LYS A 1 267 ? -20.422 -10.923 16.684 1.00 85.94 267 LYS A N 1
ATOM 2057 C CA . LYS A 1 267 ? -20.432 -12.217 17.375 1.00 85.94 267 LYS A CA 1
ATOM 2058 C C . LYS A 1 267 ? -19.041 -12.839 17.320 1.00 85.94 267 LYS A C 1
ATOM 2060 O O . LYS A 1 267 ? -18.226 -12.523 16.462 1.00 85.94 267 LYS A O 1
ATOM 2065 N N . VAL A 1 268 ? -18.793 -13.810 18.198 1.00 84.75 268 VAL A N 1
ATOM 2066 C CA . VAL A 1 268 ? -17.532 -14.575 18.212 1.00 84.75 268 VAL A CA 1
ATOM 2067 C C . VAL A 1 268 ? -17.258 -15.243 16.857 1.00 84.75 268 VAL A C 1
ATOM 2069 O O . VAL A 1 268 ? -16.118 -15.282 16.409 1.00 84.75 268 VAL A O 1
ATOM 2072 N N . VAL A 1 269 ? -18.306 -15.706 16.167 1.00 87.06 269 VAL A N 1
ATOM 2073 C CA . VAL A 1 269 ? -18.203 -16.287 14.816 1.00 87.06 269 VAL A CA 1
ATOM 2074 C C . VAL A 1 269 ? -17.647 -15.279 13.805 1.00 87.06 269 VAL A C 1
ATOM 2076 O O . VAL A 1 269 ? -16.822 -15.654 12.979 1.00 87.06 269 VAL A O 1
ATOM 2079 N N . ASP A 1 270 ? -18.030 -14.005 13.908 1.00 87.94 270 ASP A N 1
ATOM 2080 C CA . ASP A 1 270 ? -17.573 -12.950 12.997 1.00 87.94 270 ASP A CA 1
ATOM 2081 C C . ASP A 1 270 ? -16.084 -12.636 13.208 1.00 87.94 270 ASP A C 1
ATOM 2083 O O . ASP A 1 270 ? -15.370 -12.332 12.257 1.00 87.94 270 ASP A O 1
ATOM 2087 N N . ILE A 1 271 ? -15.584 -12.788 14.440 1.00 87.19 271 ILE A N 1
ATOM 2088 C CA . ILE A 1 271 ? -14.156 -12.642 14.757 1.00 87.19 271 ILE A CA 1
ATOM 2089 C C . ILE A 1 271 ? -13.349 -13.766 14.095 1.00 87.19 271 ILE A C 1
ATOM 2091 O O . ILE A 1 271 ? -12.356 -13.494 13.421 1.00 87.19 271 ILE A O 1
ATOM 2095 N N . PHE A 1 272 ? -13.789 -15.022 14.233 1.00 90.50 272 PHE A N 1
ATOM 2096 C CA . PHE A 1 272 ? -13.142 -16.153 13.557 1.00 90.50 272 PHE A CA 1
ATOM 2097 C C . PHE A 1 272 ? -13.198 -16.013 12.033 1.00 90.50 272 PHE A C 1
ATOM 2099 O O . PHE A 1 272 ? -12.197 -16.262 11.361 1.00 90.50 272 PHE A O 1
ATOM 2106 N N . ALA A 1 273 ? -14.337 -15.570 11.494 1.00 89.19 273 ALA A N 1
ATOM 2107 C CA . ALA A 1 273 ? -14.484 -15.285 10.073 1.00 89.19 273 ALA A CA 1
ATOM 2108 C C . ALA A 1 273 ? -13.539 -14.164 9.617 1.00 89.19 273 ALA A C 1
ATOM 2110 O O . ALA A 1 273 ? -12.940 -14.283 8.556 1.00 89.19 273 ALA A O 1
ATOM 2111 N N . GLY A 1 274 ? -13.341 -13.118 10.423 1.00 88.69 274 GLY A N 1
ATOM 2112 C CA . GLY A 1 274 ? -12.401 -12.041 10.120 1.00 88.69 274 GLY A CA 1
ATOM 2113 C C . GLY A 1 274 ? -10.943 -12.490 10.090 1.00 88.69 274 GLY A C 1
ATOM 2114 O O . GLY A 1 274 ? -10.212 -12.120 9.175 1.00 88.69 274 GLY A O 1
ATOM 2115 N N . ILE A 1 275 ? -10.532 -13.336 11.040 1.00 89.50 275 ILE A N 1
ATOM 2116 C CA . ILE A 1 275 ? -9.188 -13.937 11.042 1.00 89.50 275 ILE A CA 1
ATOM 2117 C C . ILE A 1 275 ? -9.004 -14.820 9.803 1.00 89.50 275 ILE A C 1
ATOM 2119 O O . ILE A 1 275 ? -7.986 -14.721 9.124 1.00 89.50 275 ILE A O 1
ATOM 2123 N N . ALA A 1 276 ? -9.991 -15.655 9.470 1.00 92.06 276 ALA A N 1
ATOM 2124 C CA . ALA A 1 276 ? -9.940 -16.465 8.257 1.00 92.06 276 ALA A CA 1
ATOM 2125 C C . ALA A 1 276 ? -9.871 -15.587 6.996 1.00 92.06 276 ALA A C 1
ATOM 2127 O O . ALA A 1 276 ? -9.054 -15.842 6.114 1.00 92.06 276 ALA A O 1
ATOM 2128 N N . ASN A 1 277 ? -10.674 -14.521 6.941 1.00 90.69 277 ASN A N 1
ATOM 2129 C CA . ASN A 1 277 ? -10.694 -13.578 5.830 1.00 90.69 277 ASN A CA 1
ATOM 2130 C C . ASN A 1 277 ? -9.336 -12.889 5.652 1.00 90.69 277 ASN A C 1
ATOM 2132 O O . ASN A 1 277 ? -8.862 -12.781 4.531 1.00 90.69 277 ASN A O 1
ATOM 2136 N N . PHE A 1 278 ? -8.664 -12.504 6.739 1.00 90.94 278 PHE A N 1
ATOM 2137 C CA . PHE A 1 278 ? -7.320 -11.924 6.686 1.00 90.94 278 PHE A CA 1
ATOM 2138 C C . PHE A 1 278 ? -6.327 -12.828 5.931 1.00 90.94 278 PHE A C 1
ATOM 2140 O O . PHE A 1 278 ? -5.640 -12.370 5.017 1.00 90.94 278 PHE A O 1
ATOM 2147 N N . PHE A 1 279 ? -6.300 -14.129 6.245 1.00 91.94 279 PHE A N 1
ATOM 2148 C CA . PHE A 1 279 ? -5.434 -15.079 5.541 1.00 91.94 279 PHE A CA 1
ATOM 2149 C C . PHE A 1 279 ? -5.883 -15.334 4.099 1.00 91.94 279 PHE A C 1
ATOM 2151 O O . PHE A 1 279 ? -5.034 -15.427 3.217 1.00 91.94 279 PHE A O 1
ATOM 2158 N N . ILE A 1 280 ? -7.191 -15.426 3.839 1.00 93.94 280 ILE A N 1
ATOM 2159 C CA . ILE A 1 280 ? -7.730 -15.645 2.487 1.00 93.94 280 ILE A CA 1
ATOM 2160 C C . ILE A 1 280 ? -7.396 -14.464 1.569 1.00 93.94 280 ILE A C 1
ATOM 2162 O O . ILE A 1 280 ? -6.920 -14.681 0.459 1.00 93.94 280 ILE A O 1
ATOM 2166 N N . VAL A 1 281 ? -7.594 -13.231 2.035 1.00 93.00 281 VAL A N 1
ATOM 2167 C CA . VAL A 1 281 ? -7.320 -12.001 1.278 1.00 93.00 281 VAL A CA 1
ATOM 2168 C C . VAL A 1 281 ? -5.826 -11.862 0.978 1.00 93.00 281 VAL A C 1
ATOM 2170 O O . VAL A 1 281 ? -5.457 -11.540 -0.153 1.00 93.00 281 VAL A O 1
ATOM 2173 N N . GLY A 1 282 ? -4.964 -12.150 1.961 1.00 91.44 282 GLY A N 1
ATOM 2174 C CA . GLY A 1 282 ? -3.510 -12.107 1.791 1.00 91.44 282 GLY A CA 1
ATOM 2175 C C . GLY A 1 282 ? -2.982 -13.200 0.857 1.00 91.44 282 GLY A C 1
ATOM 2176 O O . GLY A 1 282 ? -2.336 -12.899 -0.144 1.00 91.44 282 GLY A O 1
ATOM 2177 N N . ILE A 1 283 ? -3.287 -14.471 1.146 1.00 93.62 283 ILE A N 1
ATOM 2178 C CA . ILE A 1 283 ? -2.827 -15.617 0.339 1.00 93.62 283 ILE A CA 1
ATOM 2179 C C . ILE A 1 283 ? -3.438 -15.568 -1.063 1.00 93.62 283 ILE A C 1
ATOM 2181 O O . ILE A 1 283 ? -2.755 -15.861 -2.040 1.00 93.62 283 ILE A O 1
ATOM 2185 N N . GLY A 1 284 ? -4.707 -15.177 -1.182 1.00 94.69 284 GLY A N 1
ATOM 2186 C CA . GLY A 1 284 ? -5.377 -15.024 -2.466 1.00 94.69 284 GLY A CA 1
ATOM 2187 C C . GLY A 1 284 ? -4.702 -13.983 -3.358 1.00 94.69 284 GLY A C 1
ATOM 2188 O O . GLY A 1 284 ? -4.497 -14.265 -4.535 1.00 94.69 284 GLY A O 1
ATOM 2189 N N . GLY A 1 285 ? -4.294 -12.835 -2.801 1.00 94.62 285 GLY A N 1
ATOM 2190 C CA . GLY A 1 285 ? -3.510 -11.833 -3.532 1.00 94.62 285 GLY A CA 1
ATOM 2191 C C . GLY A 1 285 ? -2.206 -12.425 -4.073 1.00 94.62 285 GLY A C 1
ATOM 2192 O O . GLY A 1 285 ? -1.978 -12.415 -5.280 1.00 94.62 285 GLY A O 1
ATOM 2193 N N . VAL A 1 286 ? -1.429 -13.091 -3.208 1.00 94.25 286 VAL A N 1
ATOM 2194 C CA . VAL A 1 286 ? -0.179 -13.771 -3.603 1.00 94.25 286 VAL A CA 1
ATOM 2195 C C . VAL A 1 286 ? -0.406 -14.797 -4.719 1.00 94.25 286 VAL A C 1
ATOM 2197 O O . VAL A 1 286 ? 0.384 -14.878 -5.657 1.00 94.25 286 VAL A O 1
ATOM 2200 N N . LEU A 1 287 ? -1.480 -15.590 -4.652 1.00 96.81 287 LEU A N 1
ATOM 2201 C CA . LEU A 1 287 ? -1.791 -16.586 -5.681 1.00 96.81 287 LEU A CA 1
ATOM 2202 C C . LEU A 1 287 ? -2.097 -15.945 -7.041 1.00 96.81 287 LEU A C 1
ATOM 2204 O O . LEU A 1 287 ? -1.648 -16.467 -8.065 1.00 96.81 287 LEU A O 1
ATOM 2208 N N . ILE A 1 288 ? -2.829 -14.826 -7.062 1.00 96.88 288 ILE A N 1
ATOM 2209 C CA . ILE A 1 288 ? -3.099 -14.074 -8.296 1.00 96.88 288 ILE A CA 1
ATOM 2210 C C . ILE A 1 288 ? -1.809 -13.473 -8.856 1.00 96.88 288 ILE A C 1
ATOM 2212 O O . ILE A 1 288 ? -1.548 -13.634 -10.052 1.00 96.88 288 ILE A O 1
ATOM 2216 N N . GLY A 1 289 ? -0.967 -12.896 -7.998 1.00 95.50 289 GLY A N 1
ATOM 2217 C CA . GLY A 1 289 ? 0.332 -12.360 -8.394 1.00 95.50 289 GLY A CA 1
ATOM 2218 C C . GLY A 1 289 ? 1.268 -13.402 -8.980 1.00 95.50 289 GLY A C 1
ATOM 2219 O O . GLY A 1 289 ? 1.857 -13.196 -10.041 1.00 95.50 289 GLY A O 1
ATOM 2220 N N . ILE A 1 290 ? 1.336 -14.586 -8.369 1.00 95.94 290 ILE A N 1
ATOM 2221 C CA . ILE A 1 290 ? 2.097 -15.714 -8.912 1.00 95.94 290 ILE A CA 1
ATOM 2222 C C . ILE A 1 290 ? 1.541 -16.125 -10.281 1.00 95.94 290 ILE A C 1
ATOM 2224 O O . ILE A 1 290 ? 2.311 -16.302 -11.227 1.00 95.94 290 ILE A O 1
ATOM 2228 N N . LEU A 1 291 ? 0.219 -16.266 -10.412 1.00 97.19 291 LEU A N 1
ATOM 2229 C CA . LEU A 1 291 ? -0.417 -16.679 -11.663 1.00 97.19 291 LEU A CA 1
ATOM 2230 C C . LEU A 1 291 ? -0.111 -15.698 -12.803 1.00 97.19 291 LEU A C 1
ATOM 2232 O O . LEU A 1 291 ? 0.354 -16.117 -13.865 1.00 97.19 291 LEU A O 1
ATOM 2236 N N . LEU A 1 292 ? -0.341 -14.402 -12.592 1.00 96.25 292 LEU A N 1
ATOM 2237 C CA . LEU A 1 292 ? -0.121 -13.385 -13.621 1.00 96.25 292 LEU A CA 1
ATOM 2238 C C . LEU A 1 292 ? 1.361 -13.077 -13.838 1.00 96.25 292 LEU A C 1
ATOM 2240 O O . LEU A 1 292 ? 1.758 -12.834 -14.976 1.00 96.25 292 LEU A O 1
ATOM 2244 N N . GLY A 1 293 ? 2.200 -13.211 -12.812 1.00 94.19 293 GLY A N 1
ATOM 2245 C CA . GLY A 1 293 ? 3.655 -13.179 -12.936 1.00 94.19 293 GLY A CA 1
ATOM 2246 C C . GLY A 1 293 ? 4.190 -14.308 -13.823 1.00 94.19 293 GLY A C 1
ATOM 2247 O O . GLY A 1 293 ? 5.028 -14.066 -14.695 1.00 94.19 293 GLY A O 1
ATOM 2248 N N . PHE A 1 294 ? 3.657 -15.530 -13.693 1.00 95.44 294 PHE A N 1
ATOM 2249 C CA . PHE A 1 294 ? 3.987 -16.633 -14.602 1.00 95.44 294 PHE A CA 1
ATOM 2250 C C . PHE A 1 294 ? 3.543 -16.350 -16.039 1.00 95.44 294 PHE A C 1
ATOM 2252 O O . PHE A 1 294 ? 4.305 -16.611 -16.973 1.00 95.44 294 PHE A O 1
ATOM 2259 N N . VAL A 1 295 ? 2.343 -15.797 -16.231 1.00 95.38 295 VAL A N 1
ATOM 2260 C CA . VAL A 1 295 ? 1.848 -15.406 -17.561 1.00 95.38 295 VAL A CA 1
ATOM 2261 C C . VAL A 1 295 ? 2.721 -14.303 -18.169 1.00 95.38 295 VAL A C 1
ATOM 2263 O O . VAL A 1 295 ? 3.065 -14.382 -19.352 1.00 95.38 295 VAL A O 1
ATOM 2266 N N . ALA A 1 296 ? 3.147 -13.323 -17.372 1.00 93.00 296 ALA A N 1
ATOM 2267 C CA . ALA A 1 296 ? 4.057 -12.266 -17.796 1.00 93.00 296 ALA A CA 1
ATOM 2268 C C . ALA A 1 296 ? 5.417 -12.840 -18.216 1.00 93.00 296 ALA A C 1
ATOM 2270 O O . ALA A 1 296 ? 5.858 -12.614 -19.342 1.00 93.00 296 ALA A O 1
ATOM 2271 N N . ALA A 1 297 ? 6.041 -13.667 -17.370 1.00 91.50 297 ALA A N 1
ATOM 2272 C CA . ALA A 1 297 ? 7.317 -14.317 -17.669 1.00 91.50 297 ALA A CA 1
ATOM 2273 C C . ALA A 1 297 ? 7.238 -15.203 -18.924 1.00 91.50 297 ALA A C 1
ATOM 2275 O O . ALA A 1 297 ? 8.141 -15.194 -19.768 1.00 91.50 297 ALA A O 1
ATOM 2276 N N . PHE A 1 298 ? 6.136 -15.941 -19.082 1.00 92.50 298 PHE A N 1
ATOM 2277 C CA . PHE A 1 298 ? 5.876 -16.748 -20.267 1.00 92.50 298 PHE A CA 1
ATOM 2278 C C . PHE A 1 298 ? 5.742 -15.876 -21.520 1.00 92.50 298 PHE A C 1
ATOM 2280 O O . PHE A 1 298 ? 6.395 -16.156 -22.521 1.00 92.50 298 PHE A O 1
ATOM 2287 N N . THR A 1 299 ? 4.966 -14.792 -21.464 1.00 90.94 299 THR A N 1
ATOM 2288 C CA . THR A 1 299 ? 4.759 -13.869 -22.595 1.00 90.94 299 THR A CA 1
ATOM 2289 C C . THR A 1 299 ? 6.068 -13.195 -23.020 1.00 90.94 299 THR A C 1
ATOM 2291 O O . THR A 1 299 ? 6.406 -13.167 -24.209 1.00 90.94 299 THR A O 1
ATOM 2294 N N . THR A 1 300 ? 6.861 -12.718 -22.057 1.00 88.19 300 THR A N 1
ATOM 2295 C CA . THR A 1 300 ? 8.155 -12.070 -22.316 1.00 88.19 300 THR A CA 1
ATOM 2296 C C . THR A 1 300 ? 9.140 -13.029 -22.987 1.00 88.19 300 THR A C 1
ATOM 2298 O O . THR A 1 300 ? 9.866 -12.632 -23.898 1.00 88.19 300 THR A O 1
ATOM 2301 N N . ARG A 1 301 ? 9.093 -14.331 -22.665 1.00 87.50 301 ARG A N 1
ATOM 2302 C CA . ARG A 1 301 ? 9.931 -15.348 -23.322 1.00 87.50 301 ARG A CA 1
ATOM 2303 C C . ARG A 1 301 ? 9.727 -15.420 -24.843 1.00 87.50 301 ARG A C 1
ATOM 2305 O O . ARG A 1 301 ? 10.689 -15.679 -25.566 1.00 87.50 301 ARG A O 1
ATOM 2312 N N . PHE A 1 302 ? 8.515 -15.181 -25.349 1.00 85.12 302 PHE A N 1
ATOM 2313 C CA . PHE A 1 302 ? 8.226 -15.201 -26.795 1.00 85.12 302 PHE A CA 1
ATOM 2314 C C . PHE A 1 302 ? 8.489 -13.863 -27.497 1.00 85.12 302 PHE A C 1
ATOM 2316 O O . PHE A 1 302 ? 8.458 -13.790 -28.725 1.00 85.12 302 PHE A O 1
ATOM 2323 N N . THR A 1 303 ? 8.808 -12.817 -26.737 1.00 85.81 303 THR A N 1
ATOM 2324 C CA . THR A 1 303 ? 8.916 -11.435 -27.224 1.00 85.81 303 THR A CA 1
ATOM 2325 C C . THR A 1 303 ? 10.345 -11.053 -27.636 1.00 85.81 303 THR A C 1
ATOM 2327 O O . THR A 1 303 ? 10.603 -9.937 -28.074 1.00 85.81 303 THR A O 1
ATOM 2330 N N . HIS A 1 304 ? 11.279 -12.010 -27.650 1.00 76.62 304 HIS A N 1
ATOM 2331 C CA . HIS A 1 304 ? 12.710 -11.774 -27.885 1.00 76.62 304 HIS A CA 1
ATOM 2332 C C . HIS A 1 304 ? 13.056 -11.001 -29.181 1.00 76.62 304 HIS A C 1
ATOM 2334 O O . HIS A 1 304 ? 14.130 -10.405 -29.281 1.00 76.62 304 HIS A O 1
ATOM 2340 N N . LYS A 1 305 ? 12.174 -11.011 -30.193 1.00 78.94 305 LYS A N 1
ATOM 2341 C CA . LYS A 1 305 ? 12.349 -10.269 -31.457 1.00 78.94 305 LYS A CA 1
ATOM 2342 C C . LYS A 1 305 ? 11.904 -8.798 -31.386 1.00 78.94 305 LYS A C 1
ATOM 2344 O O . LYS A 1 305 ? 12.279 -8.029 -32.263 1.00 78.94 305 LYS A O 1
ATOM 2349 N N . ILE A 1 306 ? 11.123 -8.405 -30.376 1.00 85.12 306 ILE A N 1
ATOM 2350 C CA . ILE A 1 306 ? 10.517 -7.071 -30.225 1.00 85.12 306 ILE A CA 1
ATOM 2351 C C . ILE A 1 306 ? 10.692 -6.604 -28.770 1.00 85.12 306 ILE A C 1
ATOM 2353 O O . ILE A 1 306 ? 9.727 -6.394 -28.048 1.00 85.12 306 ILE A O 1
ATOM 2357 N N . ARG A 1 307 ? 11.937 -6.418 -28.315 1.00 83.88 307 ARG A N 1
ATOM 2358 C CA . ARG A 1 307 ? 12.233 -6.071 -26.906 1.00 83.88 307 ARG A CA 1
ATOM 2359 C C . ARG A 1 307 ? 11.605 -4.753 -26.426 1.00 83.88 307 ARG A C 1
ATOM 2361 O O . ARG A 1 307 ? 11.421 -4.549 -25.236 1.00 83.88 307 ARG A O 1
ATOM 2368 N N . VAL A 1 308 ? 11.230 -3.868 -27.351 1.00 88.44 308 VAL A N 1
ATOM 2369 C CA . VAL A 1 308 ? 10.605 -2.570 -27.040 1.00 88.44 308 VAL A CA 1
ATOM 2370 C C . VAL A 1 308 ? 9.239 -2.685 -26.349 1.00 88.44 308 VAL A C 1
ATOM 2372 O O . VAL A 1 308 ? 8.827 -1.737 -25.692 1.00 88.44 308 VAL A O 1
ATOM 2375 N N . ILE A 1 309 ? 8.539 -3.821 -26.477 1.00 89.25 309 ILE A N 1
ATOM 2376 C CA . ILE A 1 309 ? 7.213 -4.030 -25.867 1.00 89.25 309 ILE A CA 1
ATOM 2377 C C . ILE A 1 309 ? 7.286 -4.726 -24.496 1.00 89.25 309 ILE A C 1
ATOM 2379 O O . ILE A 1 309 ? 6.289 -4.783 -23.784 1.00 89.25 309 ILE A O 1
ATOM 2383 N N . GLU A 1 310 ? 8.452 -5.237 -24.092 1.00 88.50 310 GLU A N 1
ATOM 2384 C CA . GLU A 1 310 ? 8.607 -5.969 -22.825 1.00 88.50 310 GLU A CA 1
ATOM 2385 C C . GLU A 1 310 ? 8.225 -5.120 -21.594 1.00 88.50 310 GLU A C 1
ATOM 2387 O O . GLU A 1 310 ? 7.451 -5.617 -20.772 1.00 88.50 310 GLU A O 1
ATOM 2392 N N . PRO A 1 311 ? 8.632 -3.835 -21.475 1.00 90.12 311 PRO A N 1
ATOM 2393 C CA . PRO A 1 311 ? 8.213 -2.995 -20.349 1.00 90.12 311 PRO A CA 1
ATOM 2394 C C . PRO A 1 311 ? 6.699 -2.758 -20.304 1.00 90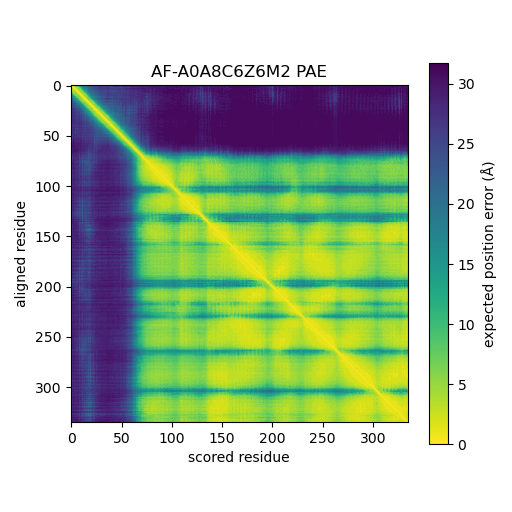.12 311 PRO A C 1
ATOM 2396 O O . PRO A 1 311 ? 6.111 -2.708 -19.226 1.00 90.12 311 PRO A O 1
ATOM 2399 N N . LEU A 1 312 ? 6.051 -2.660 -21.473 1.00 91.62 312 LEU A N 1
ATOM 2400 C CA . LEU A 1 312 ? 4.598 -2.514 -21.569 1.00 91.62 312 LEU A CA 1
ATOM 2401 C C . LEU A 1 312 ? 3.895 -3.744 -20.980 1.00 91.62 312 LEU A C 1
ATOM 2403 O O . LEU A 1 312 ? 2.936 -3.595 -20.230 1.00 91.62 312 LEU A O 1
ATOM 2407 N N . PHE A 1 313 ? 4.376 -4.955 -21.280 1.00 92.12 313 PHE A N 1
ATOM 2408 C CA . PHE A 1 313 ? 3.801 -6.176 -20.715 1.00 92.12 313 PHE A CA 1
ATOM 2409 C C . PHE A 1 313 ? 4.007 -6.281 -19.207 1.00 92.12 313 PHE A C 1
ATOM 2411 O O . PHE A 1 313 ? 3.067 -6.658 -18.513 1.00 92.12 313 PHE A O 1
ATOM 2418 N N . VAL A 1 314 ? 5.187 -5.925 -18.694 1.00 92.06 314 VAL A N 1
ATOM 2419 C CA . VAL A 1 314 ? 5.441 -5.907 -17.243 1.00 92.06 314 VAL A CA 1
ATOM 2420 C C . VAL A 1 314 ? 4.452 -4.974 -16.542 1.00 92.06 314 VAL A C 1
ATOM 2422 O O . VAL A 1 314 ? 3.791 -5.386 -15.590 1.00 92.06 314 VAL A O 1
ATOM 2425 N N . PHE A 1 315 ? 4.278 -3.760 -17.070 1.00 93.25 315 PHE A N 1
ATOM 2426 C CA . PHE A 1 315 ? 3.327 -2.792 -16.534 1.00 93.25 315 PHE A CA 1
ATOM 2427 C C . PHE A 1 315 ? 1.878 -3.295 -16.599 1.00 93.25 315 PHE A C 1
ATOM 2429 O O . PHE A 1 315 ? 1.167 -3.279 -15.596 1.00 93.25 315 PHE A O 1
ATOM 2436 N N . LEU A 1 316 ? 1.439 -3.786 -17.762 1.00 94.25 316 LEU A N 1
ATOM 2437 C CA . LEU A 1 316 ? 0.063 -4.237 -17.966 1.00 94.25 316 LEU A CA 1
ATOM 2438 C C . LEU A 1 316 ? -0.290 -5.465 -17.126 1.00 94.25 316 LEU A C 1
ATOM 2440 O O . LEU A 1 316 ? -1.373 -5.496 -16.553 1.00 94.25 316 LEU A O 1
ATOM 2444 N N . TYR A 1 317 ? 0.588 -6.469 -17.041 1.00 95.31 317 TYR A N 1
ATOM 2445 C CA . TYR A 1 317 ? 0.308 -7.672 -16.253 1.00 95.31 317 TYR A CA 1
ATOM 2446 C C . TYR A 1 317 ? 0.332 -7.402 -14.749 1.00 95.31 317 TYR A C 1
ATOM 2448 O O . TYR A 1 317 ? -0.497 -7.962 -14.039 1.00 95.31 317 TYR A O 1
ATOM 2456 N N . SER A 1 318 ? 1.220 -6.528 -14.269 1.00 94.75 318 SER A N 1
ATOM 2457 C CA . SER A 1 318 ? 1.210 -6.106 -12.865 1.00 94.75 318 SER A CA 1
ATOM 2458 C C . SER A 1 318 ? -0.053 -5.312 -12.528 1.00 94.75 318 SER A C 1
ATOM 2460 O O . SER A 1 318 ? -0.744 -5.643 -11.566 1.00 94.75 318 SER A O 1
ATOM 2462 N N . TYR A 1 319 ? -0.435 -4.345 -13.370 1.00 95.06 319 TYR A N 1
ATOM 2463 C CA . TYR A 1 319 ? -1.687 -3.608 -13.193 1.00 95.06 319 TYR A CA 1
ATOM 2464 C C . TYR A 1 319 ? -2.907 -4.541 -13.238 1.00 95.06 319 TYR A C 1
ATOM 2466 O O . TYR A 1 319 ? -3.823 -4.430 -12.424 1.00 95.06 319 TYR A O 1
ATOM 2474 N N . LEU A 1 320 ? -2.908 -5.508 -14.162 1.00 95.75 320 LEU A N 1
ATOM 2475 C CA . LEU A 1 320 ? -3.954 -6.521 -14.252 1.00 95.75 320 LEU A CA 1
ATOM 2476 C C . LEU A 1 320 ? -4.009 -7.390 -12.990 1.00 95.75 320 LEU A C 1
ATOM 2478 O O . LEU A 1 320 ? -5.108 -7.723 -12.557 1.00 95.75 320 LEU A O 1
ATOM 2482 N N . SER A 1 321 ? -2.863 -7.726 -12.391 1.00 96.44 321 SER A N 1
ATOM 2483 C CA . SER A 1 321 ? -2.793 -8.472 -11.128 1.00 96.44 321 SER A CA 1
ATOM 2484 C C . SER A 1 321 ? -3.476 -7.731 -9.996 1.00 96.44 321 SER A C 1
ATOM 2486 O O . SER A 1 321 ? -4.408 -8.264 -9.388 1.00 96.44 321 SER A O 1
ATOM 2488 N N . TYR A 1 322 ? -3.118 -6.460 -9.832 1.00 95.12 322 TYR A N 1
ATOM 2489 C CA . TYR A 1 322 ? -3.712 -5.577 -8.841 1.00 95.12 322 TYR A CA 1
ATOM 2490 C C . TYR A 1 322 ? -5.240 -5.501 -8.986 1.00 95.12 322 TYR A C 1
ATOM 2492 O O . TYR A 1 322 ? -5.981 -5.796 -8.049 1.00 95.12 322 TYR A O 1
ATOM 2500 N N . ILE A 1 323 ? -5.734 -5.171 -10.186 1.00 94.88 323 ILE A N 1
ATOM 2501 C CA . ILE A 1 323 ? -7.175 -5.004 -10.428 1.00 94.88 323 ILE A CA 1
ATOM 2502 C C . ILE A 1 323 ? -7.928 -6.334 -10.319 1.00 94.88 323 ILE A C 1
ATOM 2504 O O . ILE A 1 323 ? -9.059 -6.362 -9.837 1.00 94.88 323 ILE A O 1
ATOM 2508 N N . THR A 1 324 ? -7.321 -7.449 -10.735 1.00 96.06 324 THR A N 1
ATOM 2509 C CA . THR A 1 324 ? -7.945 -8.773 -10.600 1.00 96.06 324 THR A CA 1
ATOM 2510 C C . THR A 1 324 ? -8.080 -9.154 -9.127 1.00 96.06 324 THR A C 1
ATOM 2512 O O . THR A 1 324 ? -9.127 -9.658 -8.727 1.00 96.06 324 THR A O 1
ATOM 2515 N N . ALA A 1 325 ? -7.063 -8.888 -8.307 1.00 95.19 325 ALA A N 1
ATOM 2516 C CA . ALA A 1 325 ? -7.138 -9.111 -6.869 1.00 95.19 325 ALA A CA 1
ATOM 2517 C C . ALA A 1 325 ? -8.214 -8.232 -6.211 1.00 95.19 325 ALA A C 1
ATOM 2519 O O . ALA A 1 325 ? -9.081 -8.773 -5.524 1.00 95.19 325 ALA A O 1
ATOM 2520 N N . GLU A 1 326 ? -8.251 -6.931 -6.508 1.00 92.06 326 GLU A N 1
ATOM 2521 C CA . GLU A 1 326 ? -9.297 -6.023 -6.010 1.00 92.06 326 GLU A CA 1
ATOM 2522 C C . GLU A 1 326 ? -10.710 -6.456 -6.449 1.00 92.06 326 GLU A C 1
ATOM 2524 O O . GLU A 1 326 ? -11.651 -6.421 -5.654 1.00 92.06 326 GLU A O 1
ATOM 2529 N N . MET A 1 327 ? -10.870 -6.961 -7.681 1.00 93.31 327 MET A N 1
ATOM 2530 C CA . MET A 1 327 ? -12.142 -7.497 -8.190 1.00 93.31 327 MET A CA 1
ATOM 2531 C C . MET A 1 327 ? -12.655 -8.688 -7.364 1.00 93.31 327 MET A C 1
ATOM 2533 O O . MET A 1 327 ? -13.865 -8.851 -7.207 1.00 93.31 327 MET A O 1
ATOM 2537 N N . PHE A 1 328 ? -11.755 -9.514 -6.826 1.00 92.94 328 PHE A N 1
ATOM 2538 C CA . PHE A 1 328 ? -12.098 -10.632 -5.942 1.00 92.94 328 PHE A CA 1
ATOM 2539 C C . PHE A 1 328 ? -12.083 -10.258 -4.451 1.00 92.94 328 PHE A C 1
ATOM 2541 O O . PHE A 1 328 ? -12.198 -11.148 -3.607 1.00 92.94 328 PHE A O 1
ATOM 2548 N N . HIS A 1 329 ? -11.954 -8.968 -4.115 1.00 89.88 329 HIS A N 1
ATOM 2549 C CA . HIS A 1 329 ? -11.753 -8.479 -2.746 1.00 89.88 329 HIS A CA 1
ATOM 2550 C C . HIS A 1 329 ? -10.536 -9.111 -2.043 1.00 89.88 329 HIS A C 1
ATOM 2552 O O . HIS A 1 329 ? -10.530 -9.293 -0.825 1.00 89.88 329 HIS A O 1
ATOM 2558 N N . LEU A 1 330 ? -9.513 -9.468 -2.818 1.00 92.88 330 LEU A N 1
ATOM 2559 C CA . LEU A 1 330 ? -8.207 -9.930 -2.353 1.00 92.88 330 LEU A CA 1
ATOM 2560 C C . LEU A 1 330 ? -7.244 -8.736 -2.274 1.00 92.88 330 LEU A C 1
ATOM 2562 O O . LEU A 1 330 ? -7.551 -7.656 -2.769 1.00 92.88 330 LEU A O 1
ATOM 2566 N N . SER A 1 331 ? -6.077 -8.907 -1.651 1.00 91.75 331 SER A N 1
ATOM 2567 C CA . SER A 1 331 ? -5.122 -7.799 -1.527 1.00 91.75 331 SER A CA 1
ATOM 2568 C C . SER A 1 331 ? -4.426 -7.516 -2.860 1.00 91.75 331 SER A C 1
ATOM 2570 O O . SER A 1 331 ? -3.560 -8.295 -3.263 1.00 91.75 331 SER A O 1
ATOM 2572 N N . GLY A 1 332 ? -4.768 -6.398 -3.512 1.00 91.50 332 GLY A N 1
ATOM 2573 C CA . GLY A 1 332 ? -4.100 -5.944 -4.736 1.00 91.50 332 GLY A CA 1
ATOM 2574 C C . GLY A 1 332 ? -2.619 -5.632 -4.540 1.00 91.50 332 GLY A C 1
ATOM 2575 O O . GLY A 1 332 ? -1.829 -5.857 -5.441 1.00 91.50 332 GLY A O 1
ATOM 2576 N N . ILE A 1 333 ? -2.224 -5.187 -3.345 1.00 91.31 333 ILE A N 1
ATOM 2577 C CA . ILE A 1 333 ? -0.824 -4.875 -3.009 1.00 91.31 333 ILE A CA 1
ATOM 2578 C C . ILE A 1 333 ? 0.027 -6.151 -2.909 1.00 91.31 333 ILE A C 1
ATOM 2580 O O . ILE A 1 333 ? 1.210 -6.130 -3.232 1.00 91.31 333 ILE A O 1
ATOM 2584 N N . MET A 1 334 ? -0.567 -7.266 -2.460 1.00 90.69 334 MET A N 1
ATOM 2585 C CA . MET A 1 334 ? 0.120 -8.567 -2.404 1.00 90.69 334 MET A CA 1
ATOM 2586 C C . MET A 1 334 ? 0.205 -9.267 -3.769 1.00 90.69 334 MET A C 1
ATOM 2588 O O . MET A 1 334 ? 0.951 -10.242 -3.886 1.00 90.69 334 MET A O 1
ATOM 2592 N N . ALA A 1 335 ? -0.619 -8.855 -4.735 1.00 92.12 335 ALA A N 1
ATOM 2593 C CA . ALA A 1 335 ? -0.749 -9.462 -6.059 1.00 92.12 335 ALA A CA 1
ATOM 2594 C C . ALA A 1 335 ? 0.191 -8.808 -7.078 1.00 92.12 335 ALA A C 1
ATOM 2596 O O . ALA A 1 335 ? 0.600 -9.513 -8.027 1.00 92.12 335 ALA A O 1
#

InterPro domains:
  IPR004709 Na+/H+ exchanger [PR01084] (140-151)
  IPR004709 Na+/H+ exchanger [PR01084] (154-168)
  IPR004709 Na+/H+ exchanger [PR01084] (169-177)
  IPR004709 Na+/H+ exchanger [PR01084] (211-221)
  IPR004709 Na+/H+ exchanger [TIGR00840] (74-335)
  IPR006153 Cation/H+ exchanger, transmembrane domain [PF00999] (88-335)
  IPR018422 Cation/H+ exchanger, CPA1 family [PTHR10110] (74-335)

Secondary structure (DSSP, 8-state):
---------------------------------------------------------------------S----HHHHHHHHHHHHHHHHHHHHHHHHHHSTTSTTTS-HHHHHHHHHHHHHHHHHHTTPPPPGGG-HHHIIIIIHHHHHHHHHHTS-HHHHHHTHHHHHHIIIIIHHHHHHHHHHHHHHHHTSTTT--TT--HHHHHHHHHHHT----HHHHHHHHHTT--HHHHHHHHHHHHHHHHHHHHHHHHHHHHHH-S---HHHHHHHHHHHHHHHHHHHHHHHHHHHHHHHHHHH-TT-GGGHHHHHHHHHHHHHHHHHHTTS-TTT-

Organism: Nothoprocta perdicaria (NCBI:txid30464)

Foldseek 3Di:
DDDDDDDDDDDDDDDDDDDDDDDDDDDDDDDDDDDDDDDDDDDDDDDDDDDDDDDDDDDDPPPPPPPPPPDDDPCVVCQQVVVVVVLVVVLVVLVVVVVVVVVRCVVDPSVVSSVVVVVVVVVVCVVVVHDDRPNPDPCNCLQPVPLVVLLVLVVPAPVPLCVVCVVLLCCCLAVVLVCQLLVQLVVVVVVCPPVVVVNVPDDSLNSSLVSLVVSQDDCVRVLVVCVVVVHDVNVSNSVSSSNLSNVLLSVLSNVLSVVVVPDPDDDPVSVVVSVVSSCCQLVVLLVLCVVLVVVLVVVVVVCVVPNVCNVVSSSVSSSVSLVVSVVVVHRSSND

pLDDT: mean 76.93, std 22.53, range [25.92, 97.19]

Nearest PDB structures (foldseek):
  7dsw-assembly1_A  TM=9.138E-01  e=1.948E-17  Homo sapiens
  7dsv-assembly1_B  TM=9.117E-01  e=1.948E-17  Homo sapiens
  7dsx-assembly1_A  TM=8.724E-01  e=3.828E-17  Homo sapiens
  7x2u-assembly1_B  TM=9.104E-01  e=3.478E-16  Homo sapiens
  7x2u-assembly1_A  TM=9.104E-01  e=4.987E-16  Homo sapiens

Sequence (335 aa):
ICGRPSSHFGRYTDPPGLFLHAAEPVAPARGRAARAGGRAPRRAAARPRCSPPSPAAVAGGALEETRLHVFTLDYPHVQIPFEITLWILLASLAKIGFHLYHKLPSIVPESCLLILVGLLLGGIIFGAQEKSPPVMNSDVFFLYLLPPIVLDAGYFMPTRLFFENFGTIFWYAVVGTLWNAIGIGISLFGICQISAFGLTDITLLQNLLFGSLISAVDPVAVLAVFENIHVNEQLYILVFGESLLNDAITVVLYNLFKSFCQMRTIKVVDIFAGIANFFIVGIGGVLIGILLGFVAAFTTRFTHKIRVIEPLFVFLYSYLSYITAEMFHLSGIMA

Mean predicted aligned error: 14.13 Å